Protein AF-A0A411MIQ7-F1 (afdb_monomer_lite)

Structure (mmCIF, N/CA/C/O backbone):
data_AF-A0A411MIQ7-F1
#
_entry.id   AF-A0A411MIQ7-F1
#
loop_
_atom_site.group_PDB
_atom_site.id
_atom_site.type_symbol
_atom_site.label_atom_id
_atom_site.label_alt_id
_atom_site.label_comp_id
_atom_site.label_asym_id
_atom_site.label_entity_id
_atom_site.label_seq_id
_atom_site.pdbx_PDB_ins_code
_atom_site.Cartn_x
_atom_site.Cartn_y
_atom_site.Cartn_z
_atom_site.occupancy
_atom_site.B_iso_or_equiv
_atom_site.auth_seq_id
_atom_site.auth_comp_id
_atom_site.auth_asym_id
_atom_site.auth_atom_id
_atom_site.pdbx_PDB_model_num
ATOM 1 N N . MET A 1 1 ? 7.844 -14.593 -29.823 1.00 36.91 1 MET A N 1
ATOM 2 C CA . MET A 1 1 ? 8.777 -13.458 -29.962 1.00 36.91 1 MET A CA 1
ATOM 3 C C . MET A 1 1 ? 9.420 -13.268 -28.610 1.00 36.91 1 MET A C 1
ATOM 5 O O . MET A 1 1 ? 8.678 -13.076 -27.660 1.00 36.91 1 MET A O 1
ATOM 9 N N . THR A 1 2 ? 10.737 -13.409 -28.495 1.00 38.06 2 THR A N 1
ATOM 10 C CA . THR A 1 2 ? 11.447 -13.013 -27.273 1.00 38.06 2 THR A CA 1
ATOM 11 C C . THR A 1 2 ? 11.381 -11.487 -27.212 1.00 38.06 2 THR A C 1
ATOM 13 O O . THR A 1 2 ? 11.857 -10.862 -28.163 1.00 38.06 2 THR A O 1
ATOM 16 N N . PRO A 1 3 ? 10.748 -10.870 -26.200 1.00 49.28 3 PRO A N 1
ATOM 17 C CA . PRO A 1 3 ? 10.851 -9.430 -25.993 1.00 49.28 3 PRO A CA 1
ATOM 18 C C . PRO A 1 3 ? 12.329 -9.047 -25.976 1.00 49.28 3 PRO A C 1
ATOM 20 O O . PRO A 1 3 ? 13.125 -9.698 -25.298 1.00 49.28 3 PRO A O 1
ATOM 23 N N . GLY A 1 4 ? 12.717 -8.089 -26.815 1.00 45.41 4 GLY A N 1
ATOM 24 C CA . GLY A 1 4 ? 14.117 -7.721 -26.973 1.00 45.41 4 GLY A CA 1
ATOM 25 C C . GLY A 1 4 ? 14.674 -7.153 -25.671 1.00 45.41 4 GLY A C 1
ATOM 26 O O . GLY A 1 4 ? 14.049 -6.293 -25.063 1.00 45.41 4 GLY A O 1
ATOM 27 N N . LEU A 1 5 ? 15.863 -7.602 -25.268 1.00 56.38 5 LEU A N 1
ATOM 28 C CA . LEU A 1 5 ? 16.692 -6.889 -24.296 1.00 56.38 5 LEU A CA 1
ATOM 29 C C . LEU A 1 5 ? 16.955 -5.486 -24.865 1.00 56.38 5 LEU A C 1
ATOM 31 O O . LEU A 1 5 ? 17.753 -5.327 -25.791 1.00 56.38 5 LEU A O 1
ATOM 35 N N . ARG A 1 6 ? 16.254 -4.467 -24.371 1.00 69.31 6 ARG A N 1
ATOM 36 C CA . ARG A 1 6 ? 16.415 -3.073 -24.794 1.00 69.31 6 ARG A CA 1
ATOM 37 C C . ARG A 1 6 ? 17.451 -2.390 -23.915 1.00 69.31 6 ARG A C 1
ATOM 39 O O . ARG A 1 6 ? 17.144 -1.471 -23.162 1.00 69.31 6 ARG A O 1
ATOM 46 N N . GLY A 1 7 ? 18.695 -2.840 -24.038 1.00 85.62 7 GLY A N 1
ATOM 47 C CA . GLY A 1 7 ? 19.818 -2.285 -23.286 1.00 85.62 7 GLY A CA 1
ATOM 48 C C . GLY A 1 7 ? 19.656 -2.462 -21.774 1.00 85.62 7 GLY A C 1
ATOM 49 O O . GLY A 1 7 ? 19.216 -3.513 -21.303 1.00 85.62 7 GLY A O 1
ATOM 50 N N . TYR A 1 8 ? 20.038 -1.433 -21.021 1.00 91.62 8 TYR A N 1
ATOM 51 C CA . TYR A 1 8 ? 20.103 -1.464 -19.565 1.00 91.62 8 TYR A CA 1
ATOM 52 C C . TYR A 1 8 ? 19.642 -0.135 -18.963 1.00 91.62 8 TYR A C 1
ATOM 54 O O . TYR A 1 8 ? 19.837 0.926 -19.554 1.00 91.62 8 TYR A O 1
ATOM 62 N N . TYR A 1 9 ? 19.076 -0.199 -17.761 1.00 93.19 9 TYR A N 1
ATOM 63 C CA . TYR A 1 9 ? 19.087 0.921 -16.829 1.00 93.19 9 TYR A CA 1
ATOM 64 C C . TYR A 1 9 ? 20.492 1.028 -16.241 1.00 93.19 9 TYR A C 1
ATOM 66 O O . TYR A 1 9 ? 20.987 0.057 -15.664 1.00 93.19 9 TYR A O 1
ATOM 74 N N . GLU A 1 10 ? 21.129 2.185 -16.387 1.00 93.31 10 GLU A N 1
ATOM 75 C CA . GLU A 1 10 ? 22.498 2.436 -15.934 1.00 93.31 10 GLU A CA 1
ATOM 76 C C . GLU A 1 10 ? 22.543 3.695 -15.078 1.00 93.31 10 GLU A C 1
ATOM 78 O O . GLU A 1 10 ? 21.937 4.710 -15.421 1.00 93.31 10 GLU A O 1
ATOM 83 N N . GLY A 1 11 ? 23.258 3.621 -13.959 1.00 93.56 11 GLY A N 1
ATOM 84 C CA . GLY A 1 11 ? 23.406 4.741 -13.040 1.00 93.56 11 GLY A CA 1
ATOM 85 C C . GLY A 1 11 ? 23.680 4.284 -11.619 1.00 93.56 11 GLY A C 1
ATOM 86 O O . GLY A 1 11 ? 23.745 3.092 -11.313 1.00 93.56 11 GLY A O 1
ATOM 87 N N . THR A 1 12 ? 23.842 5.246 -10.729 1.00 94.25 12 THR A N 1
ATOM 88 C CA . THR A 1 12 ? 23.958 4.993 -9.297 1.00 94.25 12 THR A CA 1
ATOM 89 C C . THR A 1 12 ? 22.592 4.720 -8.673 1.00 94.25 12 THR A C 1
ATOM 91 O O . THR A 1 12 ? 21.565 5.252 -9.094 1.00 94.25 12 THR A O 1
ATOM 94 N N . ASP A 1 13 ? 22.574 3.889 -7.637 1.00 90.75 13 ASP A N 1
ATOM 95 C CA . ASP A 1 13 ? 21.389 3.635 -6.815 1.00 90.75 13 ASP A CA 1
ATOM 96 C C . ASP A 1 13 ? 21.308 4.522 -5.559 1.00 90.75 13 ASP A C 1
ATOM 98 O O . ASP A 1 13 ? 20.540 4.252 -4.636 1.00 90.75 13 ASP A O 1
ATOM 102 N N . GLY A 1 14 ? 22.123 5.581 -5.536 1.00 89.00 14 GLY A N 1
ATOM 103 C CA . GLY A 1 14 ? 22.415 6.419 -4.375 1.00 89.00 14 GLY A CA 1
ATOM 104 C C . GLY A 1 14 ? 23.730 6.067 -3.678 1.00 89.00 14 GLY A C 1
ATOM 105 O O . GLY A 1 14 ? 24.276 6.912 -2.974 1.00 89.00 14 GLY A O 1
ATOM 106 N N . ALA A 1 15 ? 24.276 4.867 -3.903 1.00 89.50 15 ALA A N 1
ATOM 107 C CA . ALA A 1 15 ? 25.562 4.459 -3.333 1.00 89.50 15 ALA A CA 1
ATOM 108 C C . ALA A 1 15 ? 26.457 3.713 -4.333 1.00 89.50 15 ALA A C 1
ATOM 110 O O . ALA A 1 15 ? 27.664 3.943 -4.384 1.00 89.50 15 ALA A O 1
ATOM 111 N N . VAL A 1 16 ? 25.878 2.818 -5.132 1.00 92.50 16 VAL A N 1
ATOM 112 C CA . VAL A 1 16 ? 26.604 1.888 -6.000 1.00 92.50 16 VAL A CA 1
ATOM 113 C C . VAL A 1 16 ? 26.121 2.041 -7.437 1.00 92.50 16 VAL A C 1
ATOM 115 O O . VAL A 1 16 ? 24.922 2.126 -7.700 1.00 92.50 16 VAL A O 1
ATOM 118 N N . PHE A 1 17 ? 27.059 2.054 -8.386 1.00 93.94 17 PHE A N 1
ATOM 119 C CA . PHE A 1 17 ? 26.719 1.982 -9.804 1.00 93.94 17 PHE A CA 1
ATOM 120 C C . PHE A 1 17 ? 26.112 0.617 -10.132 1.00 93.94 17 PHE A C 1
ATOM 122 O O . PHE A 1 17 ? 26.688 -0.423 -9.803 1.00 93.94 17 PHE A O 1
ATOM 129 N N . ARG A 1 18 ? 24.963 0.613 -10.804 1.00 93.38 18 ARG A N 1
ATOM 130 C CA . ARG A 1 18 ? 24.260 -0.600 -11.210 1.00 93.38 18 ARG A CA 1
ATOM 131 C C . ARG A 1 18 ? 23.934 -0.564 -12.691 1.00 93.38 18 ARG A C 1
ATOM 133 O O . ARG A 1 18 ? 23.739 0.490 -13.289 1.00 93.38 18 ARG A O 1
ATOM 140 N N . GLN A 1 19 ? 23.822 -1.764 -13.238 1.00 93.81 19 GLN A N 1
ATOM 141 C CA . GLN A 1 19 ? 23.358 -2.019 -14.587 1.00 93.81 19 GLN A CA 1
ATOM 142 C C . GLN A 1 19 ? 22.278 -3.103 -14.500 1.00 93.81 19 GLN A C 1
ATOM 144 O O . GLN A 1 19 ? 22.562 -4.229 -14.092 1.00 93.81 19 GLN A O 1
ATOM 149 N N . ILE A 1 20 ? 21.031 -2.751 -14.814 1.00 92.00 20 ILE A N 1
ATOM 150 C CA . ILE A 1 20 ? 19.869 -3.649 -14.711 1.00 92.00 20 ILE A CA 1
ATOM 151 C C . ILE A 1 20 ? 19.258 -3.824 -16.106 1.00 92.00 20 ILE A C 1
ATOM 153 O O . ILE A 1 20 ? 19.001 -2.815 -16.762 1.00 92.00 20 ILE A O 1
ATOM 157 N N . PRO A 1 21 ? 19.013 -5.057 -16.592 1.00 92.25 21 PRO A N 1
ATOM 158 C CA . PRO A 1 21 ? 18.410 -5.271 -17.905 1.00 92.25 21 PRO A CA 1
ATOM 159 C C . PRO A 1 21 ? 17.070 -4.546 -18.056 1.00 92.25 21 PRO A C 1
ATOM 161 O O . PRO A 1 21 ? 16.168 -4.702 -17.228 1.00 92.25 21 PRO A O 1
ATOM 164 N N . ARG A 1 22 ? 16.937 -3.778 -19.139 1.00 92.38 22 ARG A N 1
ATOM 165 C CA . ARG A 1 22 ? 15.690 -3.113 -19.521 1.00 92.38 22 ARG A CA 1
ATOM 166 C C . ARG A 1 22 ? 15.006 -3.947 -20.600 1.00 92.38 22 ARG A C 1
ATOM 168 O O . ARG A 1 22 ? 15.475 -4.012 -21.731 1.00 92.38 22 ARG A O 1
ATOM 175 N N . ASN A 1 23 ? 13.903 -4.604 -20.250 1.00 91.19 23 ASN A N 1
ATOM 176 C CA . ASN A 1 23 ? 13.220 -5.551 -21.144 1.00 91.19 23 ASN A CA 1
ATOM 177 C C . ASN A 1 23 ? 12.068 -4.917 -21.941 1.00 91.19 23 ASN A C 1
ATOM 179 O O . ASN A 1 23 ? 11.486 -5.577 -22.801 1.00 91.19 23 ASN A O 1
ATOM 183 N N . VAL A 1 24 ? 11.745 -3.650 -21.665 1.00 88.25 24 VAL A N 1
ATOM 184 C CA . VAL A 1 24 ? 10.635 -2.922 -22.284 1.00 88.25 24 VAL A CA 1
ATOM 185 C C . VAL A 1 24 ? 11.054 -1.509 -22.681 1.00 88.25 24 VAL A C 1
ATOM 187 O O . VAL A 1 24 ? 11.907 -0.892 -22.047 1.00 88.25 24 VAL A O 1
ATOM 190 N N . ASP A 1 25 ? 10.439 -0.982 -23.731 1.00 89.94 25 ASP A N 1
ATOM 191 C CA . ASP A 1 25 ? 10.360 0.448 -24.013 1.00 89.94 25 ASP A CA 1
ATOM 192 C C . ASP A 1 25 ? 8.884 0.827 -24.115 1.00 89.94 25 ASP A C 1
ATOM 194 O O . ASP A 1 25 ? 8.246 0.480 -25.116 1.00 89.94 25 ASP A O 1
ATOM 198 N N . PRO A 1 26 ? 8.322 1.526 -23.117 1.00 88.12 26 PRO A N 1
ATOM 199 C CA . PRO A 1 26 ? 6.891 1.820 -23.077 1.00 88.12 26 PRO A CA 1
ATOM 200 C C . PRO A 1 26 ? 6.382 2.539 -24.332 1.00 88.12 26 PRO A C 1
ATOM 202 O O . PRO A 1 26 ? 5.261 2.287 -24.769 1.00 88.12 26 PRO A O 1
ATOM 205 N N . ALA A 1 27 ? 7.215 3.364 -24.977 1.00 87.75 27 ALA A N 1
ATOM 206 C CA . ALA A 1 27 ? 6.836 4.090 -26.189 1.00 87.75 27 ALA A CA 1
ATOM 207 C C . ALA A 1 27 ? 6.666 3.181 -27.422 1.00 87.75 27 ALA A C 1
ATOM 209 O O . ALA A 1 27 ? 5.964 3.541 -28.366 1.00 87.75 27 ALA A O 1
ATOM 210 N N . GLN A 1 28 ? 7.307 2.010 -27.439 1.00 87.69 28 GLN A N 1
ATOM 211 C CA . GLN A 1 28 ? 7.301 1.093 -28.586 1.00 87.69 28 GLN A CA 1
ATOM 212 C C . GLN A 1 28 ? 6.548 -0.213 -28.304 1.00 87.69 28 GLN A C 1
ATOM 214 O O . GLN A 1 28 ? 5.854 -0.767 -29.170 1.00 87.69 28 GLN A O 1
ATOM 219 N N . ASP A 1 29 ? 6.703 -0.735 -27.094 1.00 87.56 29 ASP A N 1
ATOM 220 C CA . ASP A 1 29 ? 6.104 -1.990 -26.661 1.00 87.56 29 ASP A CA 1
ATOM 221 C C . ASP A 1 29 ? 4.717 -1.773 -26.056 1.00 87.56 29 ASP A C 1
ATOM 223 O O . ASP A 1 29 ? 3.875 -2.666 -26.160 1.00 87.56 29 ASP A O 1
ATOM 227 N N . GLY A 1 30 ? 4.450 -0.592 -25.489 1.00 88.00 30 GLY A N 1
ATOM 228 C CA . GLY A 1 30 ? 3.226 -0.322 -24.744 1.00 88.00 30 GLY A CA 1
ATOM 229 C C . GLY A 1 30 ? 3.027 -1.364 -23.646 1.00 88.00 30 GLY A C 1
ATOM 230 O O . GLY A 1 30 ? 3.890 -1.562 -22.798 1.00 88.00 30 GLY A O 1
ATOM 231 N N . THR A 1 31 ? 1.908 -2.082 -23.706 1.00 91.94 31 THR A N 1
ATOM 232 C CA . THR A 1 31 ? 1.498 -3.109 -22.732 1.00 91.94 31 THR A CA 1
ATOM 233 C C . THR A 1 31 ? 1.650 -4.542 -23.257 1.00 91.94 31 THR A C 1
ATOM 235 O O . THR A 1 31 ? 1.159 -5.486 -22.633 1.00 91.94 31 THR A O 1
ATOM 238 N N . LYS A 1 32 ? 2.311 -4.743 -24.412 1.00 91.88 32 LYS A N 1
ATOM 239 C CA . LYS A 1 32 ? 2.373 -6.046 -25.111 1.00 91.88 32 LYS A CA 1
ATOM 240 C C . LYS A 1 32 ? 2.875 -7.191 -24.230 1.00 91.88 32 LYS A C 1
ATOM 242 O O . LYS A 1 32 ? 2.453 -8.328 -24.425 1.00 91.88 32 LYS A O 1
ATOM 247 N N . LEU A 1 33 ? 3.771 -6.910 -23.283 1.00 90.25 33 LEU A N 1
ATOM 248 C CA . LEU A 1 33 ? 4.346 -7.929 -22.397 1.00 90.25 33 LEU A CA 1
ATOM 249 C C . LEU A 1 33 ? 3.368 -8.414 -21.321 1.00 90.25 33 LEU A C 1
ATOM 251 O O . LEU A 1 33 ? 3.502 -9.538 -20.856 1.00 90.25 33 LEU A O 1
ATOM 255 N N . ALA A 1 34 ? 2.325 -7.634 -21.035 1.00 92.94 34 ALA A N 1
ATOM 256 C CA . ALA A 1 34 ? 1.201 -8.008 -20.181 1.00 92.94 34 ALA A CA 1
ATOM 257 C C . ALA A 1 34 ? -0.054 -8.385 -20.994 1.00 92.94 34 ALA A C 1
ATOM 259 O O . ALA A 1 34 ? -1.183 -8.196 -20.541 1.00 92.94 34 ALA A O 1
ATOM 260 N N . ALA A 1 35 ? 0.095 -8.878 -22.230 1.00 92.38 35 ALA A N 1
ATOM 261 C CA . ALA A 1 35 ? -1.046 -9.264 -23.073 1.00 92.38 35 ALA A CA 1
ATOM 262 C C . ALA A 1 35 ? -1.820 -10.491 -22.550 1.00 92.38 35 ALA A C 1
ATOM 264 O O . ALA A 1 35 ? -2.959 -10.714 -22.949 1.00 92.38 35 ALA A O 1
ATOM 265 N N . ASN A 1 36 ? -1.205 -11.288 -21.676 1.00 92.56 36 ASN A N 1
ATOM 266 C CA . ASN A 1 36 ? -1.826 -12.416 -20.982 1.00 92.56 36 ASN A CA 1
ATOM 267 C C . ASN A 1 36 ? -2.763 -11.988 -19.842 1.00 92.56 36 ASN A C 1
ATOM 269 O O . ASN A 1 36 ? -3.576 -12.802 -19.406 1.00 92.56 36 ASN A O 1
ATOM 273 N N . HIS A 1 37 ? -2.648 -10.751 -19.351 1.00 94.75 37 HIS A N 1
ATOM 274 C CA . HIS A 1 37 ? -3.510 -10.246 -18.287 1.00 94.75 37 HIS A CA 1
ATOM 275 C C . HIS A 1 37 ? -4.857 -9.792 -18.854 1.00 94.75 37 HIS A C 1
ATOM 277 O O . HIS A 1 37 ? -4.881 -9.049 -19.840 1.00 94.75 37 HIS A O 1
ATOM 283 N N . PRO A 1 38 ? -5.980 -10.229 -18.260 1.00 94.12 38 PRO A N 1
ATOM 284 C CA . PRO A 1 38 ? -7.302 -9.838 -18.722 1.00 94.12 38 PRO A CA 1
ATOM 285 C C . PRO A 1 38 ? -7.587 -8.361 -18.430 1.00 94.12 38 PRO A C 1
ATOM 287 O O . PRO A 1 38 ? -7.134 -7.807 -17.429 1.00 94.12 38 PRO A O 1
ATOM 290 N N . ASN A 1 39 ? -8.419 -7.753 -19.273 1.00 95.19 39 ASN A N 1
ATOM 291 C CA . ASN A 1 39 ? -9.024 -6.456 -18.988 1.00 95.19 39 ASN A CA 1
ATOM 292 C C . ASN A 1 39 ? -10.206 -6.702 -18.045 1.00 95.19 39 ASN A C 1
ATOM 294 O O . ASN A 1 39 ? -11.209 -7.287 -18.459 1.00 95.19 39 ASN A O 1
ATOM 298 N N . ILE A 1 40 ? -10.073 -6.317 -16.780 1.00 95.25 40 ILE A N 1
ATOM 299 C CA . ILE A 1 40 ? -11.072 -6.611 -15.742 1.00 95.25 40 ILE A CA 1
ATOM 300 C C . ILE A 1 40 ? -11.864 -5.379 -15.305 1.00 95.25 40 ILE A C 1
ATOM 302 O O . ILE A 1 40 ? -12.921 -5.525 -14.696 1.00 95.25 40 ILE A O 1
ATOM 306 N N . PHE A 1 41 ? -11.383 -4.179 -15.631 1.00 94.38 41 PHE A N 1
ATOM 307 C CA . PHE A 1 41 ? -12.076 -2.930 -15.341 1.00 94.38 41 PHE A CA 1
ATOM 308 C C . PHE A 1 41 ? -12.730 -2.336 -16.584 1.00 94.38 41 PHE A C 1
ATOM 310 O O . PHE A 1 41 ? -12.219 -2.445 -17.700 1.00 94.38 41 PHE A O 1
ATOM 317 N N . ALA A 1 42 ? -13.862 -1.669 -16.362 1.00 89.25 42 ALA A N 1
ATOM 318 C CA . ALA A 1 42 ? -14.513 -0.839 -17.364 1.00 89.25 42 ALA A CA 1
ATOM 319 C C . ALA A 1 42 ? -13.610 0.349 -17.748 1.00 89.25 42 ALA A C 1
ATOM 321 O O . ALA A 1 42 ? -12.866 0.873 -16.917 1.00 89.25 42 ALA A O 1
ATOM 322 N N . THR A 1 43 ? -13.657 0.749 -19.018 1.00 87.56 43 THR A N 1
ATOM 323 C CA . THR A 1 43 ? -12.767 1.777 -19.599 1.00 87.56 43 THR A CA 1
ATOM 324 C C . THR A 1 43 ? -13.526 2.909 -20.289 1.00 87.56 43 THR A C 1
ATOM 326 O O . THR A 1 43 ? -12.908 3.850 -20.784 1.00 87.56 43 THR A O 1
ATOM 329 N N . ASP A 1 44 ? -14.855 2.827 -20.315 1.00 91.75 44 ASP A N 1
ATOM 330 C CA . ASP A 1 44 ? -15.774 3.778 -20.935 1.00 91.75 44 ASP A CA 1
ATOM 331 C C . ASP A 1 44 ? -16.108 4.979 -20.039 1.00 91.75 44 ASP A C 1
ATOM 333 O O . ASP A 1 44 ? -16.564 6.008 -20.542 1.00 91.75 44 ASP A O 1
ATOM 337 N N . ASP A 1 45 ? -15.843 4.888 -18.734 1.00 92.56 45 ASP A N 1
ATOM 338 C CA . ASP A 1 45 ? -16.044 6.000 -17.811 1.00 92.56 45 ASP A CA 1
ATOM 339 C C . ASP A 1 45 ? -15.064 7.155 -18.072 1.00 92.56 45 ASP A C 1
ATOM 341 O O . ASP A 1 45 ? -13.862 6.978 -18.299 1.00 92.56 45 ASP A O 1
ATOM 345 N N . GLY A 1 46 ? -15.589 8.378 -17.978 1.00 91.19 46 GLY A N 1
ATOM 346 C CA . GLY A 1 46 ? -14.780 9.592 -18.009 1.00 91.19 46 GLY A CA 1
ATOM 347 C C . GLY A 1 46 ? -13.940 9.763 -16.740 1.00 91.19 46 GLY A C 1
ATOM 348 O O . GLY A 1 46 ? -14.191 9.130 -15.711 1.00 91.19 46 GLY A O 1
ATOM 349 N N . ALA A 1 47 ? -12.963 10.667 -16.793 1.00 90.31 47 ALA A N 1
ATOM 350 C CA . ALA A 1 47 ? -12.242 11.081 -15.593 1.00 90.31 47 ALA A CA 1
ATOM 351 C C . ALA A 1 47 ? -13.207 11.687 -14.553 1.00 90.31 47 ALA A C 1
ATOM 353 O O . ALA A 1 47 ? -14.169 12.361 -14.927 1.00 90.31 47 ALA A O 1
ATOM 354 N N . ASP A 1 48 ? -12.954 11.427 -13.268 1.00 91.44 48 ASP A N 1
ATOM 355 C CA . ASP A 1 48 ? -13.721 11.953 -12.125 1.00 91.44 48 ASP A CA 1
ATOM 356 C C . ASP A 1 48 ? -15.248 11.742 -12.217 1.00 91.44 48 ASP A C 1
ATOM 358 O O . ASP A 1 48 ? -16.049 12.573 -11.770 1.00 91.44 48 ASP A O 1
ATOM 362 N N . SER A 1 49 ? -15.675 10.623 -12.807 1.00 94.69 49 SER A N 1
ATOM 363 C CA . SER A 1 49 ? -17.087 10.347 -13.105 1.00 94.69 49 SER A CA 1
ATOM 364 C C . SER A 1 49 ? -17.751 9.345 -12.154 1.00 94.69 49 SER A C 1
ATOM 366 O O . SER A 1 49 ? -18.976 9.351 -12.019 1.00 94.69 49 SER A O 1
ATOM 368 N N . VAL A 1 50 ? -16.970 8.525 -11.445 1.00 94.50 50 VAL A N 1
ATOM 369 C CA . VAL A 1 50 ? -17.460 7.437 -10.587 1.00 94.50 50 VAL A CA 1
ATOM 370 C C . VAL A 1 50 ? -17.324 7.825 -9.116 1.00 94.50 50 VAL A C 1
ATOM 372 O O . VAL A 1 50 ? -16.236 8.148 -8.658 1.00 94.50 50 VAL A O 1
ATOM 375 N N . SER A 1 51 ? -18.409 7.788 -8.340 1.00 93.38 51 SER A N 1
ATOM 376 C CA . SER A 1 51 ? -18.343 8.069 -6.895 1.00 93.38 51 SER A CA 1
ATOM 377 C C . SER A 1 51 ? -17.519 7.016 -6.141 1.00 93.38 51 SER A C 1
ATOM 379 O O . SER A 1 51 ? -17.437 5.873 -6.582 1.00 93.38 51 SER A O 1
ATOM 381 N N . VAL A 1 52 ? -16.979 7.363 -4.964 1.00 90.56 52 VAL A N 1
ATOM 382 C CA . VAL A 1 52 ? -16.224 6.429 -4.096 1.00 90.56 52 VAL A CA 1
ATOM 383 C C . VAL A 1 52 ? -16.989 5.121 -3.860 1.00 90.56 52 VAL A C 1
ATOM 385 O O . VAL A 1 52 ? -16.440 4.043 -4.043 1.00 90.56 52 VAL A O 1
ATOM 388 N N . VAL A 1 53 ? -18.284 5.204 -3.540 1.00 91.56 53 VAL A N 1
ATOM 389 C CA . VAL A 1 53 ? -19.125 4.025 -3.263 1.00 91.56 53 VAL A CA 1
ATOM 390 C C . VAL A 1 53 ? -19.240 3.094 -4.472 1.00 91.56 53 VAL A C 1
ATOM 392 O O . VAL A 1 53 ? -19.153 1.876 -4.324 1.00 91.56 53 VAL A O 1
ATOM 395 N N . GLU A 1 54 ? -19.455 3.648 -5.666 1.00 95.12 54 GLU A N 1
ATOM 396 C CA . GLU A 1 54 ? -19.555 2.838 -6.883 1.00 95.12 54 GLU A CA 1
ATOM 397 C C . GLU A 1 54 ? -18.181 2.304 -7.306 1.00 95.12 54 GLU A C 1
ATOM 399 O O . GLU A 1 54 ? -18.076 1.159 -7.741 1.00 95.12 54 GLU A O 1
ATOM 404 N N . PHE A 1 55 ? -17.120 3.090 -7.122 1.00 93.62 55 PHE A N 1
ATOM 405 C CA . PHE A 1 55 ? -15.749 2.667 -7.382 1.00 93.62 55 PHE A CA 1
ATOM 406 C C . PHE A 1 55 ? -15.361 1.474 -6.500 1.00 93.62 55 PHE A C 1
ATOM 408 O O . PHE A 1 55 ? -14.950 0.440 -7.022 1.00 93.62 55 PHE A O 1
ATOM 415 N N . ASP A 1 56 ? -15.583 1.562 -5.187 1.00 93.44 56 ASP A N 1
ATOM 416 C CA . ASP A 1 56 ? -15.302 0.480 -4.238 1.00 93.44 56 ASP A CA 1
ATOM 417 C C . ASP A 1 56 ? -16.116 -0.784 -4.557 1.00 93.44 56 ASP A C 1
ATOM 419 O O . ASP A 1 56 ? -15.604 -1.900 -4.475 1.00 93.44 56 ASP A O 1
ATOM 423 N N . LYS A 1 57 ? -17.374 -0.635 -4.988 1.00 94.94 57 LYS A N 1
ATOM 424 C CA . LYS A 1 57 ? -18.206 -1.767 -5.417 1.00 94.94 57 LYS A CA 1
ATOM 425 C C . LYS A 1 57 ? -17.631 -2.467 -6.651 1.00 94.94 57 LYS A C 1
ATOM 427 O O . LYS A 1 57 ? -17.639 -3.696 -6.719 1.00 94.94 57 LYS A O 1
ATOM 432 N N . ARG A 1 58 ? -17.141 -1.705 -7.632 1.00 94.50 58 ARG A N 1
ATOM 433 C CA . ARG A 1 58 ? -16.493 -2.252 -8.836 1.00 94.50 58 ARG A CA 1
ATOM 434 C C . ARG A 1 58 ? -15.165 -2.923 -8.501 1.00 94.50 58 ARG A C 1
ATOM 436 O O . ARG A 1 58 ? -14.876 -3.985 -9.043 1.00 94.50 58 ARG A O 1
ATOM 443 N N . MET A 1 59 ? -14.410 -2.342 -7.571 1.00 93.38 59 MET A N 1
ATOM 444 C CA . MET A 1 59 ? -13.202 -2.939 -7.010 1.00 93.38 59 MET A CA 1
ATOM 445 C C . MET A 1 59 ? -13.502 -4.281 -6.346 1.00 93.38 59 MET A C 1
ATOM 447 O O . MET A 1 59 ? -12.891 -5.279 -6.703 1.00 93.38 59 MET A O 1
ATOM 451 N N . GLU A 1 60 ? -14.479 -4.348 -5.440 1.00 95.12 60 GLU A N 1
ATOM 452 C CA . GLU A 1 60 ? -14.864 -5.605 -4.787 1.00 95.12 60 GLU A CA 1
ATOM 453 C C . GLU A 1 60 ? -15.338 -6.675 -5.783 1.00 95.12 60 GLU A C 1
ATOM 455 O O . GLU A 1 60 ? -15.053 -7.855 -5.586 1.00 95.12 60 GLU A O 1
ATOM 460 N N . ALA A 1 61 ? -16.025 -6.282 -6.861 1.00 95.06 61 ALA A N 1
ATOM 461 C CA . ALA A 1 61 ? -16.583 -7.210 -7.846 1.00 95.06 61 ALA A CA 1
ATOM 462 C C . ALA A 1 61 ? -15.527 -8.014 -8.626 1.00 95.06 61 ALA A C 1
ATOM 464 O O . ALA A 1 61 ? -15.843 -9.095 -9.125 1.00 95.06 61 ALA A O 1
ATOM 465 N N . VAL A 1 62 ? -14.291 -7.513 -8.734 1.00 94.00 62 VAL A N 1
ATOM 466 C CA . VAL A 1 62 ? -13.193 -8.214 -9.424 1.00 94.00 62 VAL A CA 1
ATOM 467 C C . VAL A 1 62 ? -12.331 -9.061 -8.481 1.00 94.00 62 VAL A C 1
ATOM 469 O O . VAL A 1 62 ? -11.416 -9.749 -8.936 1.00 94.00 62 VAL A O 1
ATOM 472 N N . ILE A 1 63 ? -12.601 -9.027 -7.172 1.00 95.00 63 ILE A N 1
ATOM 473 C CA . ILE A 1 63 ? -11.817 -9.757 -6.172 1.00 95.00 63 ILE A CA 1
ATOM 474 C C . ILE A 1 63 ? -12.376 -11.174 -6.017 1.00 95.00 63 ILE A C 1
ATOM 476 O O . ILE A 1 63 ? -13.579 -11.338 -5.791 1.00 95.00 63 ILE A O 1
ATOM 480 N N . PRO A 1 64 ? -11.527 -12.216 -6.063 1.00 95.94 64 PRO A N 1
ATOM 481 C CA . PRO A 1 64 ? -11.970 -13.581 -5.811 1.00 95.94 64 PRO A CA 1
ATOM 482 C C . PRO A 1 64 ? -12.632 -13.739 -4.433 1.00 95.94 64 PRO A C 1
ATOM 484 O O . PRO A 1 64 ? -12.186 -13.172 -3.429 1.00 95.94 64 PRO A O 1
ATOM 487 N N . ALA A 1 65 ? -13.697 -14.540 -4.361 1.00 96.81 65 ALA A N 1
ATOM 488 C CA . ALA A 1 65 ? -14.491 -14.700 -3.142 1.00 96.81 65 ALA A CA 1
ATOM 489 C C . ALA A 1 65 ? -13.659 -15.234 -1.961 1.00 96.81 65 ALA A C 1
ATOM 491 O O . ALA A 1 65 ? -13.868 -14.834 -0.814 1.00 96.81 65 ALA A O 1
ATOM 492 N N . GLU A 1 66 ? -12.682 -16.097 -2.232 1.00 97.25 66 GLU A N 1
ATOM 493 C CA . GLU A 1 66 ? -11.742 -16.628 -1.250 1.00 97.25 66 GLU A CA 1
ATOM 494 C C . GLU A 1 66 ? -10.830 -15.547 -0.657 1.00 97.25 66 GLU A C 1
ATOM 496 O O . GLU A 1 66 ? -10.516 -15.599 0.533 1.00 97.25 66 GLU A O 1
ATOM 501 N N . VAL A 1 67 ? -10.461 -14.528 -1.439 1.00 96.62 67 VAL A N 1
ATOM 502 C CA . VAL A 1 67 ? -9.683 -13.380 -0.954 1.00 96.62 67 VAL A CA 1
ATOM 503 C C . VAL A 1 67 ? -10.553 -12.523 -0.042 1.00 96.62 67 VAL A C 1
ATOM 505 O O . VAL A 1 67 ? -10.132 -12.179 1.061 1.00 96.62 67 VAL A O 1
ATOM 508 N N . LEU A 1 68 ? -11.801 -12.245 -0.435 1.00 97.44 68 LEU A N 1
ATOM 509 C CA . LEU A 1 68 ? -12.743 -11.505 0.410 1.00 97.44 68 LEU A CA 1
ATOM 510 C C . LEU A 1 68 ? -13.021 -12.227 1.737 1.00 97.44 68 LEU A C 1
ATOM 512 O O . LEU A 1 68 ? -13.058 -11.584 2.792 1.00 97.44 68 LEU A O 1
ATOM 516 N N . ALA A 1 69 ? -13.182 -13.552 1.698 1.00 97.81 69 ALA A N 1
ATOM 517 C CA . ALA A 1 69 ? -13.346 -14.385 2.887 1.00 97.81 69 ALA A CA 1
ATOM 518 C C . ALA A 1 69 ? -12.090 -14.364 3.772 1.00 97.81 69 ALA A C 1
ATOM 520 O O . ALA A 1 69 ? -12.193 -14.270 4.999 1.00 97.81 69 ALA A O 1
ATOM 521 N N . ARG A 1 70 ? -10.901 -14.393 3.159 1.00 97.50 70 ARG A N 1
ATOM 522 C CA . ARG A 1 70 ? -9.628 -14.287 3.871 1.00 97.50 70 ARG A CA 1
ATOM 523 C C . ARG A 1 70 ? -9.470 -12.937 4.563 1.00 97.50 70 ARG A C 1
ATOM 525 O O . ARG A 1 70 ? -9.149 -12.934 5.747 1.00 97.50 70 ARG A O 1
ATOM 532 N N . ILE A 1 71 ? -9.771 -11.823 3.890 1.00 97.69 71 ILE A N 1
ATOM 533 C CA . ILE A 1 71 ? -9.761 -10.475 4.489 1.00 97.69 71 ILE A CA 1
ATOM 534 C C . ILE A 1 71 ? -10.633 -10.449 5.749 1.00 97.69 71 ILE A C 1
ATOM 536 O O . ILE A 1 71 ? -10.177 -10.045 6.816 1.00 97.69 71 ILE A O 1
ATOM 540 N N . GLN A 1 72 ? -11.865 -10.962 5.662 1.00 97.88 72 GLN A N 1
ATOM 541 C CA . GLN A 1 72 ? -12.766 -11.028 6.818 1.00 97.88 72 GLN A CA 1
ATOM 542 C C . GLN A 1 72 ? -12.208 -11.899 7.949 1.00 97.88 72 GLN A C 1
ATOM 544 O O . GLN A 1 72 ? -12.378 -11.573 9.123 1.00 97.88 72 GLN A O 1
ATOM 549 N N . SER A 1 73 ? -11.563 -13.018 7.614 1.00 98.25 73 SER A N 1
ATOM 550 C CA . SER A 1 73 ? -10.943 -13.898 8.604 1.00 98.25 73 SER A CA 1
ATOM 551 C C . SER A 1 73 ? -9.762 -13.233 9.308 1.00 98.25 73 SER A C 1
ATOM 553 O O . SER A 1 73 ? -9.653 -13.357 10.525 1.00 98.25 73 SER A O 1
ATOM 555 N N . VAL A 1 74 ? -8.909 -12.523 8.564 1.00 98.19 74 VAL A N 1
ATOM 556 C CA . VAL A 1 74 ? -7.758 -11.791 9.111 1.00 98.19 74 VAL A CA 1
ATOM 557 C C . VAL A 1 74 ? -8.233 -10.695 10.056 1.00 98.19 74 VAL A C 1
ATOM 559 O O . VAL A 1 74 ? -7.778 -10.663 11.192 1.00 98.19 74 VAL A O 1
ATOM 562 N N . MET A 1 75 ? -9.204 -9.875 9.643 1.00 98.00 75 MET A N 1
ATOM 563 C CA . MET A 1 75 ? -9.748 -8.806 10.490 1.00 98.00 75 MET A CA 1
ATOM 564 C C . MET A 1 75 ? -10.340 -9.353 11.797 1.00 98.00 75 MET A C 1
ATOM 566 O O . MET A 1 75 ? -10.027 -8.849 12.869 1.00 98.00 75 MET A O 1
ATOM 570 N N . ARG A 1 76 ? -11.134 -10.434 11.737 1.00 98.12 76 ARG A N 1
ATOM 571 C CA . ARG A 1 76 ? -11.680 -11.073 12.951 1.00 98.12 76 ARG A CA 1
ATOM 572 C C . ARG A 1 76 ? -10.590 -11.628 13.866 1.00 98.12 76 ARG A C 1
ATOM 574 O O . ARG A 1 76 ? -10.701 -11.542 15.083 1.00 98.12 76 ARG A O 1
ATOM 581 N N . ALA A 1 77 ? -9.559 -12.246 13.294 1.00 98.25 77 ALA A N 1
ATOM 582 C CA . ALA A 1 77 ? -8.449 -12.772 14.080 1.00 98.25 77 ALA A CA 1
ATOM 583 C C . ALA A 1 77 ? -7.640 -11.639 14.727 1.00 98.25 77 ALA A C 1
ATOM 585 O O . ALA A 1 77 ? -7.266 -11.759 15.886 1.00 98.25 77 ALA A O 1
ATOM 586 N N . ALA A 1 78 ? -7.427 -10.538 14.010 1.00 97.56 78 ALA A N 1
ATOM 587 C CA . ALA A 1 78 ? -6.753 -9.350 14.513 1.00 97.56 78 ALA A CA 1
ATOM 588 C C . ALA A 1 78 ? -7.515 -8.703 15.680 1.00 97.56 78 ALA A C 1
ATOM 590 O O . ALA A 1 78 ? -6.905 -8.419 16.704 1.00 97.56 78 ALA A O 1
ATOM 591 N N . GLU A 1 79 ? -8.844 -8.573 15.579 1.00 97.31 79 GLU A N 1
ATOM 592 C CA . GLU A 1 79 ? -9.711 -8.126 16.685 1.00 97.31 79 GLU A CA 1
ATOM 593 C C . GLU A 1 79 ? -9.492 -8.997 17.944 1.00 97.31 79 GLU A C 1
ATOM 595 O O . GLU A 1 79 ? -9.194 -8.482 19.019 1.00 97.31 79 GLU A O 1
ATOM 600 N N . LEU A 1 80 ? -9.522 -10.329 17.802 1.00 97.75 80 LEU A N 1
ATOM 601 C CA . LEU A 1 80 ? -9.307 -11.265 18.918 1.00 97.75 80 LEU A CA 1
ATOM 602 C C . LEU A 1 80 ? -7.880 -11.248 19.488 1.00 97.75 80 LEU A C 1
ATOM 604 O O . LEU A 1 80 ? -7.680 -11.570 20.660 1.00 97.75 80 LEU A O 1
ATOM 608 N N . LEU A 1 81 ? -6.875 -10.975 18.655 1.00 97.62 81 LEU A N 1
ATOM 609 C CA . LEU A 1 81 ? -5.473 -10.907 19.070 1.00 97.62 81 LEU A CA 1
ATOM 610 C C . LEU A 1 81 ? -5.162 -9.589 19.777 1.00 97.62 81 LEU A C 1
ATOM 612 O O . LEU A 1 81 ? -4.387 -9.599 20.732 1.00 97.62 81 LEU A O 1
ATOM 616 N N . ALA A 1 82 ? -5.792 -8.491 19.363 1.00 96.19 82 ALA A N 1
ATOM 617 C CA . ALA A 1 82 ? -5.681 -7.202 20.033 1.00 96.19 82 ALA A CA 1
ATOM 618 C C . ALA A 1 82 ? -6.203 -7.285 21.475 1.00 96.19 82 ALA A C 1
ATOM 620 O O . ALA A 1 82 ? -5.506 -6.874 22.400 1.00 96.19 82 ALA A O 1
ATOM 621 N N . ASP A 1 83 ? -7.344 -7.951 21.693 1.00 95.44 83 ASP A N 1
ATOM 622 C CA . ASP A 1 83 ? -7.895 -8.213 23.036 1.00 95.44 83 ASP A CA 1
ATOM 623 C C . ASP A 1 83 ? -6.945 -9.024 23.940 1.00 95.44 83 ASP A C 1
ATOM 625 O O . ASP A 1 83 ? -7.056 -9.001 25.167 1.00 95.44 83 ASP A O 1
ATOM 629 N N . ARG A 1 84 ? -6.002 -9.762 23.342 1.00 96.00 84 ARG A N 1
ATOM 630 C CA . ARG A 1 84 ? -4.981 -10.557 24.043 1.00 96.00 84 ARG A CA 1
ATOM 631 C C . ARG A 1 84 ? -3.641 -9.837 24.174 1.00 96.00 84 ARG A C 1
ATOM 633 O O . ARG A 1 84 ? -2.705 -10.438 24.691 1.00 96.00 84 ARG A O 1
ATOM 640 N N . GLY A 1 85 ? -3.530 -8.604 23.681 1.00 95.31 85 GLY A N 1
ATOM 641 C CA . GLY A 1 85 ? -2.270 -7.867 23.639 1.00 95.31 85 GLY A CA 1
ATOM 642 C C . GLY A 1 85 ? -1.246 -8.460 22.669 1.00 95.31 85 GLY A C 1
ATOM 643 O O . GLY A 1 85 ? -0.058 -8.329 22.906 1.00 95.31 85 GLY A O 1
ATOM 644 N N . LEU A 1 86 ? -1.678 -9.135 21.599 1.00 96.38 86 LEU A N 1
ATOM 645 C CA . LEU A 1 86 ? -0.796 -9.749 20.589 1.00 96.38 86 LEU A CA 1
ATOM 646 C C . LEU A 1 86 ? -0.909 -9.099 19.203 1.00 96.38 86 LEU A C 1
ATOM 648 O O . LEU A 1 86 ? -0.303 -9.578 18.245 1.00 96.38 86 LEU A O 1
ATOM 652 N N . ALA A 1 87 ? -1.715 -8.050 19.078 1.00 95.44 87 ALA A N 1
ATOM 653 C CA . ALA A 1 87 ? -1.865 -7.234 17.882 1.00 95.44 87 ALA A CA 1
ATOM 654 C C . ALA A 1 87 ? -2.146 -5.786 18.299 1.00 95.44 87 ALA A C 1
ATOM 656 O O . ALA A 1 87 ? -2.547 -5.530 19.437 1.00 95.44 87 ALA A O 1
ATOM 657 N N . ASP A 1 88 ? -1.955 -4.853 17.372 1.00 92.69 88 ASP A N 1
ATOM 658 C CA . ASP A 1 88 ? -2.360 -3.462 17.570 1.00 92.69 88 ASP A CA 1
ATOM 659 C C . ASP A 1 88 ? -3.891 -3.324 17.643 1.00 92.69 88 ASP A C 1
ATOM 661 O O . ASP A 1 88 ? -4.645 -4.170 17.156 1.00 92.69 88 ASP A O 1
ATOM 665 N N . THR A 1 89 ? -4.352 -2.224 18.230 1.00 91.00 89 THR A N 1
ATOM 666 C CA . THR A 1 89 ? -5.775 -1.908 18.356 1.00 91.00 89 THR A CA 1
ATOM 667 C C . THR A 1 89 ? -6.398 -1.752 16.964 1.00 91.00 89 THR A C 1
ATOM 669 O O . THR A 1 89 ? -5.885 -0.962 16.165 1.00 91.00 89 THR A O 1
ATOM 672 N N . PRO A 1 90 ? -7.519 -2.430 16.652 1.00 92.25 90 PRO A N 1
ATOM 673 C CA . PRO A 1 90 ? -8.233 -2.226 15.398 1.00 92.25 90 PRO A CA 1
ATOM 674 C C . PRO A 1 90 ? -8.635 -0.755 15.184 1.00 92.25 90 PRO A C 1
ATOM 676 O O . PRO A 1 90 ? -8.877 -0.037 16.158 1.00 92.25 90 PRO A O 1
ATOM 679 N N . PRO A 1 91 ? -8.692 -0.275 13.932 1.00 88.81 91 PRO A N 1
ATOM 680 C CA . PRO A 1 91 ? -9.195 1.063 13.619 1.00 88.81 91 PRO A CA 1
ATOM 681 C C . PRO A 1 91 ? -10.686 1.210 13.959 1.00 88.81 91 PRO A C 1
ATOM 683 O O . PRO A 1 91 ? -11.438 0.231 13.959 1.00 88.81 91 PRO A O 1
ATOM 686 N N . LEU A 1 92 ? -11.120 2.448 14.217 1.00 86.06 92 LEU A N 1
ATOM 687 C CA . LEU A 1 92 ? -12.500 2.762 14.614 1.00 86.06 92 LEU A CA 1
ATOM 688 C C . LEU A 1 92 ? -13.515 2.385 13.530 1.00 86.06 92 LEU A C 1
ATOM 690 O O . LEU A 1 92 ? -14.610 1.905 13.831 1.00 86.06 92 LEU A O 1
ATOM 694 N N . ASP A 1 93 ? -13.148 2.603 12.267 1.00 88.00 93 ASP A N 1
ATOM 695 C CA . ASP A 1 93 ? -13.988 2.286 11.121 1.00 88.00 93 ASP A CA 1
ATOM 696 C C . ASP A 1 93 ? -13.564 0.971 10.469 1.00 88.00 93 ASP A C 1
ATOM 698 O O . ASP A 1 93 ? -12.658 0.881 9.636 1.00 88.00 93 ASP A O 1
ATOM 702 N N . ARG A 1 94 ? -14.298 -0.080 10.828 1.00 90.81 94 ARG A N 1
ATOM 703 C CA . ARG A 1 94 ? -14.114 -1.419 10.272 1.00 90.81 94 ARG A CA 1
ATOM 704 C C . ARG A 1 94 ? -14.356 -1.478 8.760 1.00 90.81 94 ARG A C 1
ATOM 706 O O . ARG A 1 94 ? -13.785 -2.345 8.097 1.00 90.81 94 ARG A O 1
ATOM 713 N N . LYS A 1 95 ? -15.204 -0.608 8.199 1.00 90.94 95 LYS A N 1
ATOM 714 C CA . LYS A 1 95 ? -15.464 -0.562 6.753 1.00 90.94 95 LYS A CA 1
ATOM 715 C C . LYS A 1 95 ? -14.254 0.013 6.021 1.00 90.94 95 LYS A C 1
ATOM 717 O O . LYS A 1 95 ? -13.816 -0.591 5.045 1.00 90.94 95 LYS A O 1
ATOM 722 N N . GLU A 1 96 ? -13.681 1.102 6.523 1.00 88.62 96 GLU A N 1
ATOM 723 C CA . GLU A 1 96 ? -12.463 1.685 5.948 1.00 88.62 96 GLU A CA 1
ATOM 724 C C . GLU A 1 96 ? -11.254 0.758 6.103 1.00 88.62 96 GLU A C 1
ATOM 726 O O . GLU A 1 96 ? -10.458 0.621 5.175 1.00 88.62 96 GLU A O 1
ATOM 731 N N . TRP A 1 97 ? -11.160 0.013 7.206 1.00 92.56 97 TRP A N 1
ATOM 732 C CA . TRP A 1 97 ? -10.134 -1.022 7.337 1.00 92.56 97 TRP A CA 1
ATOM 733 C C . TRP A 1 97 ? -10.283 -2.128 6.297 1.00 92.56 97 TRP A C 1
ATOM 735 O O . TRP A 1 97 ? -9.316 -2.506 5.635 1.00 92.56 97 TRP A O 1
ATOM 745 N N . ARG A 1 98 ? -11.511 -2.621 6.097 1.00 94.56 98 ARG A N 1
ATOM 746 C CA . ARG A 1 98 ? -11.806 -3.594 5.042 1.00 94.56 98 ARG A CA 1
ATOM 747 C C . ARG A 1 98 ? -11.434 -3.043 3.665 1.00 94.56 98 ARG A C 1
ATOM 749 O O . ARG A 1 98 ? -10.852 -3.781 2.871 1.00 94.56 98 ARG A O 1
ATOM 756 N N . ARG A 1 99 ? -11.761 -1.779 3.391 1.00 92.81 99 ARG A N 1
ATOM 757 C CA . ARG A 1 99 ? -11.376 -1.090 2.157 1.00 92.81 99 ARG A CA 1
ATOM 758 C C . ARG A 1 99 ? -9.854 -1.065 2.008 1.00 92.81 99 ARG A C 1
ATOM 760 O O . ARG A 1 99 ? -9.359 -1.494 0.975 1.00 92.81 99 ARG A O 1
ATOM 767 N N . GLY A 1 100 ? -9.113 -0.699 3.053 1.00 91.88 100 GLY A N 1
ATOM 768 C CA . GLY A 1 100 ? -7.648 -0.760 3.069 1.00 91.88 100 GLY A CA 1
ATOM 769 C C . GLY A 1 100 ? -7.109 -2.147 2.706 1.00 91.88 100 GLY A C 1
ATOM 770 O O . GLY A 1 100 ? -6.276 -2.263 1.818 1.00 91.88 100 GLY A O 1
ATOM 771 N N . MET A 1 101 ? -7.661 -3.213 3.292 1.00 94.31 101 MET A N 1
ATOM 772 C CA . MET A 1 101 ? -7.268 -4.599 2.987 1.00 94.31 101 MET A CA 1
ATOM 773 C C . MET A 1 101 ? -7.535 -5.001 1.524 1.00 94.31 101 MET A C 1
ATOM 775 O O . MET A 1 101 ? -6.763 -5.754 0.930 1.00 94.31 101 MET A O 1
ATOM 779 N N . ILE A 1 102 ? -8.635 -4.515 0.943 1.00 94.81 102 ILE A N 1
ATOM 780 C CA . ILE A 1 102 ? -8.969 -4.696 -0.478 1.00 94.81 102 ILE A CA 1
ATOM 781 C C . ILE A 1 102 ? -7.970 -3.959 -1.369 1.00 94.81 102 ILE A C 1
ATOM 783 O O . ILE A 1 102 ? -7.526 -4.505 -2.384 1.00 94.81 102 ILE A O 1
ATOM 787 N N . LEU A 1 103 ? -7.614 -2.732 -0.993 1.00 92.19 103 LEU A N 1
ATOM 788 C CA . LEU A 1 103 ? -6.649 -1.930 -1.731 1.00 92.19 103 LEU A CA 1
ATOM 789 C C . LEU A 1 103 ? -5.256 -2.552 -1.670 1.00 92.19 103 LEU A C 1
ATOM 791 O O . LEU A 1 103 ? -4.648 -2.678 -2.723 1.00 92.19 103 LEU A O 1
ATOM 795 N N . SER A 1 104 ? -4.814 -3.083 -0.526 1.00 91.94 104 SER A N 1
ATOM 796 C CA . SER A 1 104 ? -3.536 -3.804 -0.436 1.00 91.94 104 SER A CA 1
ATOM 797 C C . SER A 1 104 ? -3.485 -5.046 -1.331 1.00 91.94 104 SER A C 1
ATOM 799 O O . SER A 1 104 ? -2.470 -5.326 -1.960 1.00 91.94 104 SER A O 1
ATOM 801 N N . TRP A 1 105 ? -4.587 -5.792 -1.452 1.00 94.19 105 TRP A N 1
ATOM 802 C CA . TRP A 1 105 ? -4.639 -6.906 -2.405 1.00 94.19 105 TRP A CA 1
ATOM 803 C C . TRP A 1 105 ? -4.623 -6.432 -3.862 1.00 94.19 105 TRP A C 1
ATOM 805 O O . TRP A 1 105 ? -3.949 -7.020 -4.708 1.00 94.19 105 TRP A O 1
ATOM 815 N N . SER A 1 106 ? -5.368 -5.367 -4.158 1.00 93.19 106 SER A N 1
ATOM 816 C CA . SER A 1 106 ? -5.443 -4.804 -5.509 1.00 93.19 106 SER A CA 1
ATOM 817 C C . SER A 1 106 ? -4.093 -4.250 -5.948 1.00 93.19 106 SER A C 1
ATOM 819 O O . SER A 1 106 ? -3.684 -4.500 -7.077 1.00 93.19 106 SER A O 1
ATOM 821 N N . HIS A 1 107 ? -3.381 -3.606 -5.024 1.00 92.12 107 HIS A N 1
ATOM 822 C CA . HIS A 1 107 ? -2.003 -3.164 -5.159 1.00 92.12 107 HIS A CA 1
ATOM 823 C C . HIS A 1 107 ? -1.088 -4.318 -5.584 1.00 92.12 107 HIS A C 1
ATOM 825 O O . HIS A 1 107 ? -0.438 -4.245 -6.624 1.00 92.12 107 HIS A O 1
ATOM 831 N N . ALA A 1 108 ? -1.098 -5.423 -4.831 1.00 92.94 108 ALA A N 1
ATOM 832 C CA . ALA A 1 108 ? -0.291 -6.605 -5.133 1.00 92.94 108 ALA A CA 1
ATOM 833 C C . ALA A 1 108 ? -0.591 -7.171 -6.529 1.00 92.94 108 ALA A C 1
ATOM 835 O O . ALA A 1 108 ? 0.304 -7.540 -7.294 1.00 92.94 108 ALA A O 1
ATOM 836 N N . ARG A 1 109 ? -1.879 -7.234 -6.889 1.00 93.94 109 ARG A N 1
ATOM 837 C CA . ARG A 1 109 ? -2.292 -7.724 -8.205 1.00 93.94 109 ARG A CA 1
ATOM 838 C C . ARG A 1 109 ? -1.830 -6.792 -9.317 1.00 93.94 109 ARG A C 1
ATOM 840 O O . ARG A 1 109 ? -1.295 -7.278 -10.309 1.00 93.94 109 ARG A O 1
ATOM 847 N N . ASP A 1 110 ? -2.035 -5.489 -9.169 1.00 94.12 110 ASP A N 1
ATOM 848 C CA . ASP A 1 110 ? -1.638 -4.494 -10.164 1.00 94.12 110 ASP A CA 1
ATOM 849 C C . ASP A 1 110 ? -0.120 -4.477 -10.353 1.00 94.12 110 ASP A C 1
ATOM 851 O O . ASP A 1 110 ? 0.348 -4.466 -11.492 1.00 94.12 110 ASP A O 1
ATOM 855 N N . LEU A 1 111 ? 0.653 -4.588 -9.269 1.00 93.81 111 LEU A N 1
ATOM 856 C CA . LEU A 1 111 ? 2.107 -4.686 -9.334 1.00 93.81 111 LEU A CA 1
ATOM 857 C C . LEU A 1 111 ? 2.565 -5.899 -10.155 1.00 93.81 111 LEU A C 1
ATOM 859 O O . LEU A 1 111 ? 3.486 -5.777 -10.960 1.00 93.81 111 LEU A O 1
ATOM 863 N N . ALA A 1 112 ? 1.903 -7.052 -10.023 1.00 94.12 112 ALA A N 1
ATOM 864 C CA . ALA A 1 112 ? 2.202 -8.218 -10.855 1.00 94.12 112 ALA A CA 1
ATOM 865 C C . ALA A 1 112 ? 1.967 -7.945 -12.352 1.00 94.12 112 ALA A C 1
ATOM 867 O O . ALA A 1 112 ? 2.805 -8.300 -13.180 1.00 94.12 112 ALA A O 1
ATOM 868 N N . VAL A 1 113 ? 0.868 -7.267 -12.704 1.00 95.44 113 VAL A N 1
ATOM 869 C CA . VAL A 1 113 ? 0.580 -6.869 -14.095 1.00 95.44 113 VAL A CA 1
ATOM 870 C C . VAL A 1 113 ? 1.636 -5.889 -14.613 1.00 95.44 113 VAL A C 1
ATOM 872 O O . VAL A 1 113 ? 2.110 -6.022 -15.741 1.00 95.44 113 VAL A O 1
ATOM 875 N N . ILE A 1 114 ? 2.022 -4.914 -13.789 1.00 95.12 114 ILE A N 1
ATOM 876 C CA . ILE A 1 114 ? 3.025 -3.897 -14.122 1.00 95.12 114 ILE A CA 1
ATOM 877 C C . ILE A 1 114 ? 4.391 -4.546 -14.355 1.00 95.12 114 ILE A C 1
ATOM 879 O O . ILE A 1 114 ? 5.033 -4.274 -15.366 1.00 95.12 114 ILE A O 1
ATOM 883 N N . LEU A 1 115 ? 4.831 -5.440 -13.470 1.00 94.56 115 LEU A N 1
ATOM 884 C CA . LEU A 1 115 ? 6.113 -6.131 -13.610 1.00 94.56 115 LEU A CA 1
ATOM 885 C C . LEU A 1 115 ? 6.149 -7.043 -14.843 1.00 94.56 115 LEU A C 1
ATOM 887 O O . LEU A 1 115 ? 7.155 -7.067 -15.556 1.00 94.56 115 LEU A O 1
ATOM 891 N N . ASP A 1 116 ? 5.043 -7.716 -15.166 1.00 94.31 116 ASP A N 1
ATOM 892 C CA . ASP A 1 116 ? 4.906 -8.457 -16.423 1.00 94.31 116 ASP A CA 1
ATOM 893 C C . ASP A 1 116 ? 4.993 -7.519 -17.637 1.00 94.31 116 ASP A C 1
ATOM 895 O O . ASP A 1 116 ? 5.707 -7.813 -18.600 1.00 94.31 116 ASP A O 1
ATOM 899 N N . ALA A 1 117 ? 4.344 -6.351 -17.582 1.00 93.88 117 ALA A N 1
ATOM 900 C CA . ALA A 1 117 ?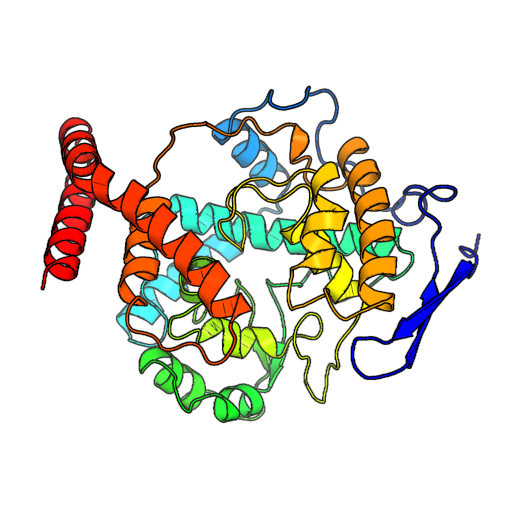 4.410 -5.340 -18.636 1.00 93.88 117 ALA A CA 1
ATOM 901 C C . ALA A 1 117 ? 5.826 -4.760 -18.817 1.00 93.88 117 ALA A C 1
ATOM 903 O O . ALA A 1 117 ? 6.201 -4.407 -19.934 1.00 93.88 117 ALA A O 1
ATOM 904 N N . LEU A 1 118 ? 6.635 -4.735 -17.754 1.00 92.81 118 LEU A N 1
ATOM 905 C CA . LEU A 1 118 ? 8.055 -4.375 -17.798 1.00 92.81 118 LEU A CA 1
ATOM 906 C C . LEU A 1 118 ? 8.963 -5.514 -18.296 1.00 92.81 118 LEU A C 1
ATOM 908 O O . LEU A 1 118 ? 10.178 -5.335 -18.399 1.00 92.81 118 LEU A O 1
ATOM 912 N N . GLY A 1 119 ? 8.404 -6.690 -18.599 1.00 90.81 119 GLY A N 1
ATOM 913 C CA . GLY A 1 119 ? 9.156 -7.878 -18.999 1.00 90.81 119 GLY A CA 1
ATOM 914 C C . GLY A 1 119 ? 9.948 -8.503 -17.850 1.00 90.81 119 GLY A C 1
ATOM 915 O O . GLY A 1 119 ? 10.974 -9.138 -18.090 1.00 90.81 119 GLY A O 1
ATOM 916 N N . GLN A 1 120 ? 9.511 -8.290 -16.610 1.00 89.75 120 GLN A N 1
ATOM 917 C CA . GLN A 1 120 ? 10.176 -8.724 -15.382 1.00 89.75 120 GLN A CA 1
ATOM 918 C C . GLN A 1 120 ? 9.201 -9.514 -14.492 1.00 89.75 120 GLN A C 1
ATOM 920 O O . GLN A 1 120 ? 8.994 -9.138 -13.338 1.00 89.75 120 GLN A O 1
ATOM 925 N N . PRO A 1 121 ? 8.583 -10.602 -15.000 1.00 87.19 121 PRO A N 1
ATOM 926 C CA . PRO A 1 121 ? 7.587 -11.354 -14.247 1.00 87.19 121 PRO A CA 1
ATOM 927 C C . PRO A 1 121 ? 8.182 -11.913 -12.954 1.00 87.19 121 PRO A C 1
ATOM 929 O O . PRO A 1 121 ? 9.260 -12.519 -12.957 1.00 87.19 121 PRO A O 1
ATOM 932 N N . ARG A 1 122 ? 7.462 -11.749 -11.840 1.00 81.19 122 ARG A N 1
ATOM 933 C CA . ARG A 1 122 ? 7.878 -12.254 -10.526 1.00 81.19 122 ARG A CA 1
ATOM 934 C C . ARG A 1 122 ? 6.800 -13.145 -9.917 1.00 81.19 122 ARG A C 1
ATOM 936 O O . ARG A 1 122 ? 5.671 -12.693 -9.739 1.00 81.19 122 ARG A O 1
ATOM 943 N N . PRO A 1 123 ? 7.147 -14.374 -9.492 1.00 72.00 123 PRO A N 1
ATOM 944 C CA . PRO A 1 123 ? 6.210 -15.256 -8.796 1.00 72.00 123 PRO A CA 1
ATOM 945 C C . PRO A 1 123 ? 5.660 -14.691 -7.478 1.00 72.00 123 PRO A C 1
ATOM 947 O O . PRO A 1 123 ? 4.666 -15.203 -6.974 1.00 72.00 123 PRO A O 1
ATOM 950 N N . THR A 1 124 ? 6.330 -13.691 -6.899 1.00 74.12 124 THR A N 1
ATOM 951 C CA . THR A 1 124 ? 5.999 -13.083 -5.604 1.00 74.12 124 THR A CA 1
A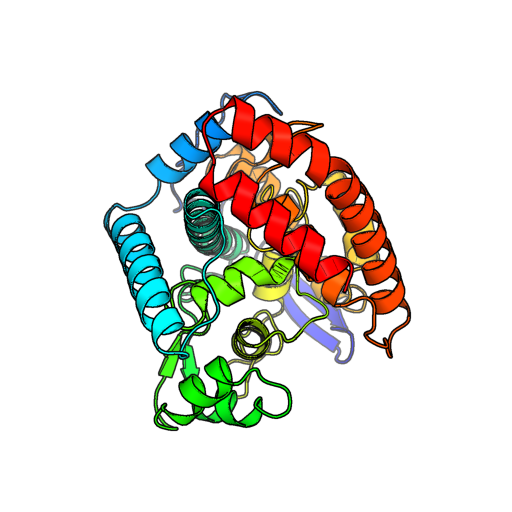TOM 952 C C . THR A 1 124 ? 5.255 -11.758 -5.722 1.00 74.12 124 THR A C 1
ATOM 954 O O . THR A 1 124 ? 4.695 -11.313 -4.729 1.00 74.12 124 THR A O 1
ATOM 957 N N . ALA A 1 125 ? 5.186 -11.144 -6.907 1.00 79.06 125 ALA A N 1
ATOM 958 C CA . ALA A 1 125 ? 4.571 -9.823 -7.063 1.00 79.06 125 ALA A CA 1
ATOM 959 C C . ALA A 1 125 ? 3.084 -9.811 -6.691 1.00 79.06 125 ALA A C 1
ATOM 961 O O . ALA A 1 125 ? 2.611 -8.889 -6.044 1.00 79.06 125 ALA A O 1
ATOM 962 N N . ASN A 1 126 ? 2.359 -10.892 -6.992 1.00 81.44 126 ASN A N 1
ATOM 963 C CA . ASN A 1 126 ? 0.953 -11.055 -6.607 1.00 81.44 126 ASN A CA 1
ATOM 964 C C . ASN A 1 126 ? 0.736 -11.271 -5.095 1.00 81.44 126 ASN A C 1
ATOM 966 O O . ASN A 1 126 ? -0.397 -11.482 -4.662 1.00 81.44 126 ASN A O 1
ATOM 970 N N . ARG A 1 127 ? 1.818 -11.277 -4.313 1.00 85.44 127 ARG A N 1
ATOM 971 C CA . ARG A 1 127 ? 1.831 -11.370 -2.853 1.00 85.44 127 ARG A CA 1
ATOM 972 C C . ARG A 1 127 ? 2.428 -10.131 -2.187 1.00 85.44 127 ARG A C 1
ATOM 974 O O . ARG A 1 127 ? 2.461 -10.098 -0.961 1.00 85.44 127 ARG A O 1
ATOM 981 N N . HIS A 1 128 ? 2.869 -9.147 -2.969 1.00 87.44 128 HIS A N 1
ATOM 982 C CA . HIS A 1 128 ? 3.424 -7.891 -2.475 1.00 87.44 128 HIS A CA 1
ATOM 983 C C . HIS A 1 128 ? 2.499 -7.256 -1.446 1.00 87.44 128 HIS A C 1
ATOM 985 O O . HIS A 1 128 ? 1.283 -7.257 -1.630 1.00 87.44 128 HIS A O 1
ATOM 991 N N . ASP A 1 129 ? 3.064 -6.789 -0.342 1.00 85.50 129 ASP A N 1
ATOM 992 C CA . ASP A 1 129 ? 2.349 -6.225 0.802 1.00 85.50 129 ASP A CA 1
ATOM 993 C C . ASP A 1 129 ? 1.298 -7.130 1.469 1.00 85.50 129 ASP A C 1
ATOM 995 O O . ASP A 1 129 ? 0.906 -6.845 2.591 1.00 85.50 129 ASP A O 1
ATOM 999 N N . VAL A 1 130 ? 0.845 -8.246 0.886 1.00 91.25 130 VAL A N 1
ATOM 1000 C CA . VAL A 1 130 ? -0.188 -9.119 1.473 1.00 91.25 130 VAL A CA 1
ATOM 1001 C C . VAL A 1 130 ? 0.384 -10.380 2.113 1.00 91.25 130 VAL A C 1
ATOM 1003 O O . VAL A 1 130 ? -0.050 -10.747 3.205 1.00 91.25 130 VAL A O 1
ATOM 1006 N N . ASP A 1 131 ? 1.354 -11.030 1.470 1.00 90.75 131 ASP A N 1
ATOM 1007 C CA . ASP A 1 131 ? 1.918 -12.335 1.832 1.00 90.75 131 ASP A CA 1
ATOM 1008 C C . ASP A 1 131 ? 3.435 -12.371 1.614 1.00 90.75 131 ASP A C 1
ATOM 1010 O O . ASP A 1 131 ? 3.961 -13.051 0.726 1.00 90.75 131 ASP A O 1
ATOM 1014 N N . GLU A 1 132 ? 4.150 -11.658 2.471 1.00 89.19 132 GLU A N 1
ATOM 1015 C CA . GLU A 1 132 ? 5.597 -11.506 2.385 1.00 89.19 132 GLU A CA 1
ATOM 1016 C C . GLU A 1 132 ? 6.270 -12.242 3.525 1.00 89.19 132 GLU A C 1
ATOM 1018 O O . GLU A 1 132 ? 5.982 -11.987 4.687 1.00 89.19 132 GLU A O 1
ATOM 1023 N N . LEU A 1 133 ? 7.138 -13.196 3.208 1.00 91.75 133 LEU A N 1
ATOM 1024 C CA . LEU A 1 133 ? 7.668 -14.113 4.208 1.00 91.75 133 LEU A CA 1
ATOM 1025 C C . LEU A 1 133 ? 9.077 -13.714 4.630 1.00 91.75 133 LEU A C 1
ATOM 1027 O O . LEU A 1 133 ? 9.977 -13.623 3.798 1.00 91.75 133 LEU A O 1
ATOM 1031 N N . VAL A 1 134 ? 9.282 -13.580 5.938 1.00 91.94 134 VAL A N 1
ATOM 1032 C CA . VAL A 1 134 ? 10.608 -13.419 6.550 1.00 91.94 134 VAL A CA 1
ATOM 1033 C C . VAL A 1 134 ? 10.775 -14.364 7.726 1.00 91.94 134 VAL A C 1
ATOM 1035 O O . VAL A 1 134 ? 9.800 -14.788 8.345 1.00 91.94 134 VAL A O 1
ATOM 1038 N N . LEU A 1 135 ? 12.017 -14.706 8.051 1.00 93.75 135 LEU A N 1
ATOM 1039 C CA . LEU A 1 135 ? 12.306 -15.514 9.231 1.00 93.75 135 LEU A CA 1
ATOM 1040 C C . LEU A 1 135 ? 12.064 -14.712 10.513 1.00 93.75 135 LEU A C 1
ATOM 1042 O O . LEU A 1 135 ? 12.493 -13.562 10.622 1.00 93.75 135 LEU A O 1
ATOM 1046 N N . ALA A 1 136 ? 11.443 -15.341 11.510 1.00 94.44 136 ALA A N 1
ATOM 1047 C CA . ALA A 1 136 ? 11.128 -14.708 12.790 1.00 94.44 136 ALA A CA 1
ATOM 1048 C C . ALA A 1 136 ? 12.363 -14.140 13.509 1.00 94.44 136 ALA A C 1
ATOM 1050 O O . ALA A 1 136 ? 12.263 -13.107 14.170 1.00 94.44 136 ALA A O 1
ATOM 1051 N N . ARG A 1 137 ? 13.540 -14.765 13.346 1.00 94.12 137 ARG A N 1
ATOM 1052 C CA . ARG A 1 137 ? 14.809 -14.246 13.888 1.00 94.12 137 ARG A CA 1
ATOM 1053 C C . ARG A 1 137 ? 15.078 -12.787 13.491 1.00 94.12 137 ARG A C 1
ATOM 1055 O O . ARG A 1 137 ? 15.476 -11.996 14.337 1.00 94.12 137 ARG A O 1
ATOM 1062 N N . HIS A 1 138 ? 14.752 -12.406 12.252 1.00 92.81 138 HIS A N 1
ATOM 1063 C CA . HIS A 1 138 ? 14.958 -11.045 11.743 1.00 92.81 138 HIS A CA 1
ATOM 1064 C C . HIS A 1 138 ? 13.999 -10.041 12.390 1.00 92.81 138 HIS A C 1
ATOM 1066 O O . HIS A 1 138 ? 14.325 -8.867 12.537 1.00 92.81 138 HIS A O 1
ATOM 1072 N N . LEU A 1 139 ? 12.817 -10.500 12.815 1.00 92.62 139 LEU A N 1
ATOM 1073 C CA . LEU A 1 139 ? 11.869 -9.679 13.571 1.00 92.62 139 LEU A CA 1
ATOM 1074 C C . LEU A 1 139 ? 12.376 -9.421 14.992 1.00 92.62 139 LEU A C 1
ATOM 1076 O O . LEU A 1 139 ? 12.279 -8.299 15.486 1.00 92.62 139 LEU A O 1
ATOM 1080 N N . LYS A 1 140 ? 12.957 -10.442 15.634 1.00 93.50 140 LYS A N 1
ATOM 1081 C CA . LYS A 1 140 ? 13.503 -10.352 16.999 1.00 93.50 140 LYS A CA 1
ATOM 1082 C C . LYS A 1 140 ? 14.663 -9.364 17.104 1.00 93.50 140 LYS A C 1
ATOM 1084 O O . LYS A 1 140 ? 14.806 -8.694 18.123 1.00 93.50 140 LYS A O 1
ATOM 1089 N N . GLU A 1 141 ? 15.444 -9.220 16.039 1.00 89.31 141 GLU A N 1
ATOM 1090 C CA . GLU A 1 141 ? 16.536 -8.244 15.949 1.00 89.31 141 GLU A CA 1
ATOM 1091 C C . GLU A 1 141 ? 16.049 -6.780 15.943 1.00 89.31 141 GLU A C 1
ATOM 1093 O O . GLU A 1 141 ? 16.828 -5.876 16.240 1.00 89.31 141 GLU A O 1
ATOM 1098 N N . LYS A 1 142 ? 14.759 -6.527 15.667 1.00 84.19 142 LYS A N 1
ATOM 1099 C CA . LYS A 1 142 ? 14.169 -5.181 15.538 1.00 84.19 142 LYS A CA 1
ATOM 1100 C C . LYS A 1 142 ? 13.290 -4.743 16.723 1.00 84.19 142 LYS A C 1
ATOM 1102 O O . LYS A 1 142 ? 12.472 -3.840 16.580 1.00 84.19 142 LYS A O 1
ATOM 1107 N N . LEU A 1 143 ? 13.439 -5.347 17.904 1.00 89.31 143 LEU A N 1
ATOM 1108 C CA . LEU A 1 143 ? 12.541 -5.099 19.048 1.00 89.31 143 LEU A CA 1
ATOM 1109 C C . LEU A 1 143 ? 12.887 -3.893 19.938 1.00 89.31 143 LEU A C 1
ATOM 1111 O O . LEU A 1 143 ? 12.126 -3.589 20.854 1.00 89.31 143 LEU A O 1
ATOM 1115 N N . SER A 1 144 ? 14.004 -3.199 19.708 1.00 82.69 144 SER A N 1
ATOM 1116 C CA . SER A 1 144 ? 14.567 -2.229 20.667 1.00 82.69 144 SER A CA 1
ATOM 1117 C C . SER A 1 144 ? 13.629 -1.082 21.070 1.00 82.69 144 SER A C 1
ATOM 1119 O O . SER A 1 144 ? 13.714 -0.621 22.204 1.00 82.69 144 SER A O 1
ATOM 1121 N N . ASN A 1 145 ? 12.724 -0.657 20.183 1.00 82.25 145 ASN A N 1
ATOM 1122 C CA . ASN A 1 145 ? 11.782 0.448 20.414 1.00 82.25 145 ASN A CA 1
ATOM 1123 C C . ASN A 1 145 ? 10.311 0.048 20.197 1.00 82.25 145 ASN A C 1
ATOM 1125 O O . ASN A 1 145 ? 9.450 0.909 20.010 1.00 82.25 145 ASN A O 1
ATOM 1129 N N . ALA A 1 146 ? 10.019 -1.252 20.214 1.00 88.88 146 ALA A N 1
ATOM 1130 C CA . ALA A 1 146 ? 8.696 -1.778 19.913 1.00 88.88 146 ALA A CA 1
ATOM 1131 C C . ALA A 1 146 ? 7.647 -1.479 21.002 1.00 88.88 146 ALA A C 1
ATOM 1133 O O . ALA A 1 146 ? 7.958 -1.145 22.150 1.00 88.88 146 ALA A O 1
ATOM 1134 N N . ASP A 1 147 ? 6.370 -1.592 20.647 1.00 90.00 147 ASP A N 1
ATOM 1135 C CA . ASP A 1 147 ? 5.287 -1.680 21.628 1.00 90.00 147 ASP A CA 1
ATOM 1136 C C . ASP A 1 147 ? 5.195 -3.062 22.255 1.00 90.00 147 ASP A C 1
ATOM 1138 O O . ASP A 1 147 ? 5.574 -4.066 21.651 1.00 90.00 147 ASP A O 1
ATOM 1142 N N . GLN A 1 148 ? 4.641 -3.108 23.469 1.00 93.44 148 GLN A N 1
ATOM 1143 C CA . GLN A 1 148 ? 4.568 -4.339 24.249 1.00 93.44 148 GLN A CA 1
ATOM 1144 C C . GLN A 1 148 ? 3.851 -5.458 23.490 1.00 93.44 148 GLN A C 1
ATOM 1146 O O . GLN A 1 148 ? 4.342 -6.579 23.475 1.00 93.44 148 GLN A O 1
ATOM 1151 N N . TRP A 1 149 ? 2.761 -5.145 22.780 1.00 94.44 149 TRP A N 1
ATOM 1152 C CA . TRP A 1 149 ? 2.032 -6.151 22.006 1.00 94.44 149 TRP A CA 1
ATOM 1153 C C . TRP A 1 149 ? 2.895 -6.795 20.913 1.00 94.44 149 TRP A C 1
ATOM 1155 O O . TRP A 1 149 ? 2.775 -7.988 20.639 1.00 94.44 149 TRP A O 1
ATOM 1165 N N . TYR A 1 150 ? 3.782 -6.011 20.289 1.00 95.25 150 TYR A N 1
ATOM 1166 C CA . TYR A 1 150 ? 4.656 -6.486 19.222 1.00 95.25 150 TYR A CA 1
ATOM 1167 C C . TYR A 1 150 ? 5.824 -7.284 19.795 1.00 95.25 150 TYR A C 1
ATOM 1169 O O . TYR A 1 150 ? 6.190 -8.314 19.235 1.00 95.25 150 TYR A O 1
ATOM 1177 N N . ILE A 1 151 ? 6.358 -6.864 20.948 1.00 95.44 151 ILE A N 1
ATOM 1178 C CA . ILE A 1 151 ? 7.343 -7.640 21.711 1.00 95.44 151 ILE A CA 1
ATOM 1179 C C . ILE A 1 151 ? 6.749 -9.001 22.084 1.00 95.44 151 ILE A C 1
ATOM 1181 O O . ILE A 1 151 ? 7.351 -10.030 21.779 1.00 95.44 151 ILE A O 1
ATOM 1185 N N . ASP A 1 152 ? 5.560 -9.027 22.684 1.00 95.50 152 ASP A N 1
ATOM 1186 C CA . ASP A 1 152 ? 4.890 -10.257 23.118 1.00 95.50 152 ASP A CA 1
ATOM 1187 C C . ASP A 1 152 ? 4.598 -11.182 21.929 1.00 95.50 152 ASP A C 1
ATOM 1189 O O . ASP A 1 152 ? 4.880 -12.381 21.974 1.00 95.50 152 ASP A O 1
ATOM 1193 N N . TYR A 1 153 ? 4.114 -10.620 20.819 1.00 95.94 153 TYR A N 1
ATOM 1194 C CA . TYR A 1 153 ? 3.925 -11.359 19.576 1.00 95.94 153 TYR A CA 1
ATOM 1195 C C . TYR A 1 153 ? 5.237 -11.952 19.048 1.00 95.94 153 TYR A C 1
ATOM 1197 O O . TYR A 1 153 ? 5.337 -13.168 18.895 1.00 95.94 153 TYR A O 1
ATOM 1205 N N . VAL A 1 154 ? 6.254 -11.133 18.779 1.00 96.25 154 VAL A N 1
ATOM 1206 C CA . VAL A 1 154 ? 7.493 -11.577 18.121 1.00 96.25 154 VAL A CA 1
ATOM 1207 C C . VAL A 1 154 ? 8.289 -12.542 18.999 1.00 96.25 154 VAL A C 1
ATOM 1209 O O . VAL A 1 154 ? 8.874 -13.503 18.496 1.00 96.25 154 VAL A O 1
ATOM 1212 N N . THR A 1 155 ? 8.297 -12.332 20.316 1.00 95.56 155 THR A N 1
ATOM 1213 C CA . THR A 1 155 ? 8.976 -13.240 21.253 1.00 95.56 155 THR A CA 1
ATOM 1214 C C . THR A 1 155 ? 8.284 -14.598 21.368 1.00 95.56 155 THR A C 1
ATOM 1216 O O . THR A 1 155 ? 8.957 -15.580 21.679 1.00 95.56 155 THR A O 1
ATOM 1219 N N . SER A 1 156 ? 6.989 -14.690 21.039 1.00 95.50 156 SER A N 1
ATOM 1220 C CA . SER A 1 156 ? 6.254 -15.961 20.984 1.00 95.50 156 SER A CA 1
ATOM 1221 C C . SER A 1 156 ? 6.589 -16.840 19.769 1.00 95.50 156 SER A C 1
ATOM 1223 O O . SER A 1 156 ? 6.224 -18.016 19.741 1.00 95.50 156 SER A O 1
ATOM 1225 N N . LEU A 1 157 ? 7.278 -16.293 18.761 1.00 96.31 157 LEU A N 1
ATOM 1226 C CA . LEU A 1 157 ? 7.589 -16.989 17.511 1.00 96.31 157 LEU A CA 1
ATOM 1227 C C . LEU A 1 157 ? 8.830 -17.878 17.649 1.00 96.31 157 LEU A C 1
ATOM 1229 O O . LEU A 1 157 ? 9.800 -17.517 18.317 1.00 96.31 157 LEU A O 1
ATOM 1233 N N . ASP A 1 158 ? 8.840 -19.015 16.954 1.00 96.06 158 ASP A N 1
ATOM 1234 C CA . ASP A 1 158 ? 10.048 -19.830 16.785 1.00 96.06 158 ASP A CA 1
ATOM 1235 C C . ASP A 1 158 ? 11.016 -19.167 15.792 1.00 96.06 158 ASP A C 1
ATOM 1237 O O . ASP A 1 158 ? 10.580 -18.694 14.745 1.00 96.06 158 ASP A O 1
ATOM 1241 N N . ASP A 1 159 ? 12.321 -19.150 16.086 1.00 92.94 159 ASP A N 1
ATOM 1242 C CA . ASP A 1 159 ? 13.334 -18.459 15.264 1.00 92.94 159 ASP A CA 1
ATOM 1243 C C . ASP A 1 159 ? 13.370 -18.936 13.805 1.00 92.94 159 ASP A C 1
ATOM 1245 O O . ASP A 1 159 ? 13.672 -18.147 12.903 1.00 92.94 159 ASP A O 1
ATOM 1249 N N . GLY A 1 160 ? 13.072 -20.219 13.573 1.00 95.00 160 GLY A N 1
ATOM 1250 C CA . GLY A 1 160 ? 13.063 -20.841 12.252 1.00 95.00 160 GLY A CA 1
ATOM 1251 C C . GLY A 1 160 ? 11.742 -20.687 11.496 1.00 95.00 160 GLY A C 1
ATOM 1252 O O . GLY A 1 160 ? 11.646 -21.139 10.353 1.00 95.00 160 GLY A O 1
ATOM 1253 N N . ALA A 1 161 ? 10.721 -20.077 12.103 1.00 95.81 161 ALA A N 1
ATOM 1254 C CA . ALA A 1 161 ? 9.423 -19.898 11.471 1.00 95.81 161 ALA A CA 1
ATOM 1255 C C . ALA A 1 161 ? 9.465 -18.808 10.389 1.00 95.81 161 ALA A C 1
ATOM 1257 O O . ALA A 1 161 ? 10.017 -17.724 10.590 1.00 95.81 161 ALA A O 1
ATOM 1258 N N . TRP A 1 162 ? 8.819 -19.088 9.254 1.00 94.88 162 TRP A N 1
ATOM 1259 C CA . TRP A 1 162 ? 8.540 -18.099 8.214 1.00 94.88 162 TRP A CA 1
ATOM 1260 C C . TRP A 1 162 ? 7.240 -17.372 8.534 1.00 94.88 162 TRP A C 1
ATOM 1262 O O . TRP A 1 162 ? 6.179 -17.986 8.645 1.00 94.88 162 TRP A O 1
ATOM 1272 N N . ILE A 1 163 ? 7.339 -16.059 8.676 1.00 95.62 163 ILE A N 1
ATOM 1273 C CA . ILE A 1 163 ? 6.284 -15.185 9.166 1.00 95.62 163 ILE A CA 1
ATOM 1274 C C . ILE A 1 163 ? 5.859 -14.258 8.043 1.00 95.62 163 ILE A C 1
ATOM 1276 O O . ILE A 1 163 ? 6.703 -13.626 7.411 1.00 95.62 163 ILE A O 1
ATOM 1280 N N . ASN A 1 164 ? 4.549 -14.160 7.823 1.00 95.50 164 ASN A N 1
ATOM 1281 C CA . ASN A 1 164 ? 4.002 -13.149 6.933 1.00 95.50 164 ASN A CA 1
ATOM 1282 C C . ASN A 1 164 ? 4.157 -11.757 7.570 1.00 95.50 164 ASN A C 1
ATOM 1284 O O . ASN A 1 164 ? 3.645 -11.540 8.663 1.00 95.50 164 ASN A O 1
ATOM 1288 N N . ILE A 1 165 ? 4.826 -10.819 6.911 1.00 94.00 165 ILE A N 1
ATOM 1289 C CA . ILE A 1 165 ? 4.969 -9.415 7.334 1.00 94.00 165 ILE A CA 1
ATOM 1290 C C . ILE A 1 165 ? 4.090 -8.450 6.531 1.00 94.00 165 ILE A C 1
ATOM 1292 O O . ILE A 1 165 ? 4.231 -7.239 6.663 1.00 94.00 165 ILE A O 1
ATOM 1296 N N . GLY A 1 166 ? 3.176 -8.980 5.720 1.00 93.31 166 GLY A N 1
ATOM 1297 C CA . GLY A 1 166 ? 2.177 -8.218 4.983 1.00 93.31 166 GLY A CA 1
ATOM 1298 C C . GLY A 1 166 ? 0.839 -8.053 5.716 1.00 93.31 166 GLY A C 1
ATOM 1299 O O . GLY A 1 166 ? 0.599 -8.580 6.807 1.00 93.31 166 GLY A O 1
ATOM 1300 N N . PHE A 1 167 ? -0.082 -7.354 5.056 1.00 93.19 167 PHE A N 1
ATOM 1301 C CA . PHE A 1 167 ? -1.439 -7.039 5.495 1.00 93.19 167 PHE A CA 1
ATOM 1302 C C . PHE A 1 167 ? -2.271 -8.273 5.859 1.00 93.19 167 PHE A C 1
ATOM 1304 O O . PHE A 1 167 ? -3.169 -8.162 6.690 1.00 93.19 167 PHE A O 1
ATOM 1311 N N . PHE A 1 168 ? -2.006 -9.458 5.289 1.00 95.81 168 PHE A N 1
ATOM 1312 C CA . PHE A 1 168 ? -2.769 -10.671 5.621 1.00 95.81 168 PHE A CA 1
ATOM 1313 C C . PHE A 1 168 ? -2.225 -11.430 6.843 1.00 95.81 168 PHE A C 1
ATOM 1315 O O . PHE A 1 168 ? -2.672 -12.550 7.113 1.00 95.81 168 PHE A O 1
ATOM 1322 N N . ASN A 1 169 ? -1.318 -10.828 7.618 1.00 97.12 169 ASN A N 1
ATOM 1323 C CA . ASN A 1 169 ? -1.000 -11.283 8.966 1.00 97.12 169 ASN A CA 1
ATOM 1324 C C . ASN A 1 169 ? -1.957 -10.639 9.990 1.00 97.12 169 ASN A C 1
ATOM 1326 O O . ASN A 1 169 ? -1.929 -9.420 10.163 1.00 97.12 169 ASN A O 1
ATOM 1330 N N . PRO A 1 170 ? -2.764 -11.417 10.735 1.00 97.19 170 PRO A N 1
ATOM 1331 C CA . PRO A 1 170 ? -3.692 -10.859 11.716 1.00 97.19 170 PRO A CA 1
ATOM 1332 C C . PRO A 1 170 ? -3.004 -10.128 12.880 1.00 97.19 170 PRO A C 1
ATOM 1334 O O . PRO A 1 170 ? -3.590 -9.196 13.416 1.00 97.19 170 PRO A O 1
ATOM 1337 N N . HIS A 1 171 ? -1.757 -10.455 13.225 1.00 96.50 171 HIS A N 1
ATOM 1338 C CA . HIS A 1 171 ? -0.996 -9.716 14.240 1.00 96.50 171 HIS A CA 1
ATOM 1339 C C . HIS A 1 171 ? -0.596 -8.307 13.782 1.00 96.50 171 HIS A C 1
ATOM 1341 O O . HIS A 1 171 ? -0.415 -7.418 14.607 1.00 96.50 171 HIS A O 1
ATOM 1347 N N . LEU A 1 172 ? -0.455 -8.100 12.468 1.00 95.25 172 LEU A N 1
ATOM 1348 C CA . LEU A 1 172 ? 0.078 -6.862 11.893 1.00 95.25 172 LEU A CA 1
ATOM 1349 C C . LEU A 1 172 ? -0.974 -6.042 11.147 1.00 95.25 172 LEU A C 1
ATOM 1351 O O . LEU A 1 172 ? -0.805 -4.840 11.013 1.00 95.25 172 LEU A O 1
ATOM 1355 N N . SER A 1 173 ? -2.064 -6.656 10.685 1.00 94.81 173 SER A N 1
ATOM 1356 C CA . SER A 1 173 ? -3.042 -6.053 9.764 1.00 94.81 173 SER A CA 1
ATOM 1357 C C . SER A 1 173 ? -3.617 -4.702 10.212 1.00 94.81 173 SER A C 1
ATOM 1359 O O . SER A 1 173 ? -3.757 -3.799 9.388 1.00 94.81 173 SER A O 1
ATOM 1361 N N . ALA A 1 174 ? -3.929 -4.533 11.501 1.00 92.62 174 ALA A N 1
ATOM 1362 C CA . ALA A 1 174 ? -4.405 -3.259 12.042 1.00 92.62 174 ALA A CA 1
ATOM 1363 C C . ALA A 1 174 ? -3.288 -2.201 12.068 1.00 92.62 174 ALA A C 1
ATOM 1365 O O . ALA A 1 174 ? -3.497 -1.069 11.638 1.00 92.62 174 ALA A O 1
ATOM 1366 N N . SER A 1 175 ? -2.085 -2.589 12.497 1.00 91.19 175 SER A N 1
ATOM 1367 C CA . SER A 1 175 ? -0.915 -1.704 12.552 1.00 91.19 175 SER A CA 1
ATOM 1368 C C . SER A 1 175 ? -0.432 -1.292 11.152 1.00 91.19 175 SER A C 1
ATOM 1370 O O . SER A 1 175 ? -0.129 -0.124 10.928 1.00 91.19 175 SER A O 1
ATOM 1372 N N . MET A 1 176 ? -0.439 -2.218 10.184 1.00 90.31 176 MET A N 1
ATOM 1373 C CA . MET A 1 176 ? -0.153 -1.947 8.768 1.00 90.31 176 MET A CA 1
ATOM 1374 C C . MET A 1 176 ? -1.164 -0.971 8.174 1.00 90.31 176 MET A C 1
ATOM 1376 O O . MET A 1 176 ? -0.778 -0.047 7.466 1.00 90.31 176 MET A O 1
ATOM 1380 N N . TYR A 1 177 ? -2.454 -1.132 8.491 1.00 89.50 177 TYR A N 1
ATOM 1381 C CA . TYR A 1 177 ? -3.472 -0.180 8.059 1.00 89.50 177 TYR A CA 1
ATOM 1382 C C . TYR A 1 177 ? -3.193 1.228 8.595 1.00 89.50 177 TYR A C 1
ATOM 1384 O O . TYR A 1 177 ? -3.317 2.176 7.840 1.00 89.50 177 TYR A O 1
ATOM 1392 N N . LYS A 1 178 ? -2.743 1.383 9.842 1.00 85.00 178 LYS A N 1
ATOM 1393 C CA . LYS A 1 178 ? -2.447 2.698 10.447 1.00 85.00 178 LYS A CA 1
ATOM 1394 C C . LYS A 1 178 ? -1.093 3.295 10.038 1.00 85.00 178 LYS A C 1
ATOM 1396 O O . LYS A 1 178 ? -0.730 4.384 10.491 1.00 85.00 178 LYS A O 1
ATOM 1401 N N . TRP A 1 179 ? -0.306 2.594 9.217 1.00 77.69 179 TRP A N 1
ATOM 1402 C CA . TRP A 1 179 ? 1.064 3.001 8.903 1.00 77.69 179 TRP A CA 1
ATOM 1403 C C . TRP A 1 179 ? 1.150 4.393 8.273 1.00 77.69 179 TRP A C 1
ATOM 1405 O O . TRP A 1 179 ? 2.003 5.188 8.684 1.00 77.69 179 TRP A O 1
ATOM 1415 N N . GLY A 1 180 ? 0.300 4.683 7.280 1.00 65.62 180 GLY A N 1
ATOM 1416 C CA . GLY A 1 180 ? 0.339 5.943 6.532 1.00 65.62 180 GLY A CA 1
ATOM 1417 C C . GLY A 1 180 ? 0.337 7.186 7.430 1.00 65.62 180 GLY A C 1
ATOM 1418 O O . GLY A 1 180 ? 0.901 8.216 7.053 1.00 65.62 180 GLY A O 1
ATOM 1419 N N . ASP A 1 181 ? -0.200 7.047 8.642 1.00 60.88 181 ASP A N 1
ATOM 1420 C CA . ASP A 1 181 ? -0.528 8.121 9.575 1.00 60.88 181 ASP A CA 1
ATOM 1421 C C . ASP A 1 181 ? 0.409 8.159 10.783 1.00 60.88 181 ASP A C 1
ATOM 1423 O O . ASP A 1 181 ? 0.764 9.233 11.256 1.00 60.88 181 ASP A O 1
ATOM 1427 N N . ALA A 1 182 ? 0.903 7.005 11.237 1.00 57.22 182 ALA A N 1
ATOM 1428 C CA . ALA A 1 182 ? 1.882 6.904 12.318 1.00 57.22 182 ALA A CA 1
ATOM 1429 C C . ALA A 1 182 ? 3.326 6.862 11.789 1.00 57.22 182 ALA A C 1
ATOM 1431 O O . ALA A 1 182 ? 4.182 6.186 12.367 1.00 57.22 182 ALA A O 1
ATOM 1432 N N . LYS A 1 183 ? 3.626 7.569 10.683 1.00 57.97 183 LYS A N 1
ATOM 1433 C CA . LYS A 1 183 ? 4.963 7.523 10.063 1.00 57.97 183 LYS A CA 1
ATOM 1434 C C . LYS A 1 183 ? 6.097 7.863 11.043 1.00 57.97 183 LYS A C 1
ATOM 1436 O O . LYS A 1 183 ? 7.214 7.389 10.871 1.00 57.97 183 LYS A O 1
ATOM 1441 N N . GLN A 1 184 ? 5.778 8.669 12.050 1.00 56.66 184 GLN A N 1
ATOM 1442 C CA . GLN A 1 184 ? 6.693 9.216 13.045 1.00 56.66 184 GLN A CA 1
ATOM 1443 C C . GLN A 1 184 ? 6.501 8.610 14.450 1.00 56.66 184 GLN A C 1
ATOM 1445 O O . GLN A 1 184 ? 7.213 8.986 15.375 1.00 56.66 184 GLN A O 1
ATOM 1450 N N . GLY A 1 185 ? 5.538 7.694 14.622 1.00 63.53 185 GLY A N 1
ATOM 1451 C CA . GLY A 1 185 ? 5.317 6.952 15.866 1.00 63.53 185 GLY A CA 1
ATOM 1452 C C . GLY A 1 185 ? 6.097 5.637 15.893 1.00 63.53 185 GLY A C 1
ATOM 1453 O O . GLY A 1 185 ? 6.981 5.404 15.072 1.00 63.53 185 GLY A O 1
ATOM 1454 N N . LYS A 1 186 ? 5.760 4.733 16.818 1.00 74.50 186 LYS A N 1
ATOM 1455 C CA . LYS A 1 186 ? 6.298 3.367 16.779 1.00 74.50 186 LYS A CA 1
ATOM 1456 C C . LYS A 1 186 ? 5.710 2.612 15.593 1.00 74.50 186 LYS A C 1
ATOM 1458 O O . LYS A 1 186 ? 4.499 2.444 15.483 1.00 74.50 186 LYS A O 1
ATOM 1463 N N . GLN A 1 187 ? 6.580 2.139 14.710 1.00 77.81 187 GLN A N 1
ATOM 1464 C CA . GLN A 1 187 ? 6.204 1.571 13.420 1.00 77.81 187 GLN A CA 1
ATOM 1465 C C . GLN A 1 187 ? 6.307 0.048 13.399 1.00 77.81 187 GLN A C 1
ATOM 1467 O O . GLN A 1 187 ? 6.772 -0.520 12.419 1.00 77.81 187 GLN A O 1
ATOM 1472 N N . ASN A 1 188 ? 5.852 -0.614 14.465 1.00 86.75 188 ASN A N 1
ATOM 1473 C CA . ASN A 1 188 ? 6.066 -2.044 14.715 1.00 86.75 188 ASN A CA 1
ATOM 1474 C C . ASN A 1 188 ? 5.878 -2.931 13.467 1.00 86.75 188 ASN A C 1
ATOM 1476 O O . ASN A 1 188 ? 6.789 -3.656 13.066 1.00 86.75 188 ASN A O 1
ATOM 1480 N N . ALA A 1 189 ? 4.716 -2.837 12.810 1.00 87.88 189 ALA A N 1
ATOM 1481 C CA . ALA A 1 189 ? 4.435 -3.637 11.622 1.00 87.88 189 ALA A CA 1
ATOM 1482 C C . ALA A 1 189 ? 5.259 -3.221 10.397 1.00 87.88 189 ALA A C 1
ATOM 1484 O O . ALA A 1 189 ? 5.673 -4.079 9.624 1.00 87.88 189 ALA A O 1
ATOM 1485 N N . MET A 1 190 ? 5.580 -1.938 10.246 1.00 86.88 190 MET A N 1
ATOM 1486 C CA . MET A 1 190 ? 6.432 -1.487 9.149 1.00 86.88 190 MET A CA 1
ATOM 1487 C C . MET A 1 190 ? 7.909 -1.762 9.356 1.00 86.88 190 MET A C 1
ATOM 1489 O O . MET A 1 190 ? 8.629 -1.932 8.381 1.00 86.88 190 MET A O 1
ATOM 1493 N N . ASP A 1 191 ? 8.387 -1.839 10.590 1.00 87.19 191 ASP A N 1
ATOM 1494 C CA . ASP A 1 191 ? 9.749 -2.280 10.876 1.00 87.19 191 ASP A CA 1
ATOM 1495 C C . ASP A 1 191 ? 9.943 -3.741 10.470 1.00 87.19 191 ASP A C 1
ATOM 1497 O O . ASP A 1 191 ? 10.997 -4.089 9.919 1.00 87.19 191 ASP A O 1
ATOM 1501 N N . ALA A 1 192 ? 8.896 -4.555 10.656 1.00 89.75 192 ALA A N 1
ATOM 1502 C CA . ALA A 1 192 ? 8.785 -5.886 10.075 1.00 89.75 192 ALA A CA 1
ATOM 1503 C C . ALA A 1 192 ? 8.769 -5.809 8.542 1.00 89.75 192 ALA A C 1
ATOM 1505 O O . ALA A 1 192 ? 9.653 -6.360 7.891 1.00 89.75 192 ALA A O 1
ATOM 1506 N N . HIS A 1 193 ? 7.817 -5.064 7.975 1.00 91.00 193 HIS A N 1
ATOM 1507 C CA . HIS A 1 193 ? 7.583 -4.956 6.534 1.00 91.00 193 HIS A CA 1
ATOM 1508 C C . HIS A 1 193 ? 8.789 -4.401 5.753 1.00 91.00 193 HIS A C 1
ATOM 1510 O O . HIS A 1 193 ? 9.067 -4.800 4.628 1.00 91.00 193 HIS A O 1
ATOM 1516 N N . ARG A 1 194 ? 9.608 -3.545 6.376 1.00 89.19 194 ARG A N 1
ATOM 1517 C CA . ARG A 1 194 ? 10.853 -3.013 5.797 1.00 89.19 194 ARG A CA 1
ATOM 1518 C C . ARG A 1 194 ? 11.874 -4.087 5.432 1.00 89.19 194 ARG A C 1
ATOM 1520 O O . ARG A 1 194 ? 12.782 -3.785 4.662 1.00 89.19 194 ARG A O 1
ATOM 1527 N N . LEU A 1 195 ? 11.757 -5.295 5.986 1.00 87.06 195 LEU A N 1
ATOM 1528 C CA . LEU A 1 195 ? 12.597 -6.441 5.630 1.00 87.06 195 LEU A CA 1
ATOM 1529 C C . LEU A 1 195 ? 12.274 -7.018 4.243 1.00 87.06 195 LEU A C 1
ATOM 1531 O O . LEU A 1 195 ? 13.043 -7.843 3.750 1.00 87.06 195 LEU A O 1
ATOM 1535 N N . SER A 1 196 ? 11.172 -6.611 3.614 1.00 85.88 196 SER A N 1
ATOM 1536 C CA . SER A 1 196 ? 10.811 -7.009 2.253 1.00 85.88 196 SER A CA 1
ATOM 1537 C C . SER A 1 196 ? 11.722 -6.362 1.201 1.00 85.88 196 SER A C 1
ATOM 1539 O O . SER A 1 196 ? 12.297 -5.290 1.416 1.00 85.88 196 SER A O 1
ATOM 1541 N N . ALA A 1 197 ? 11.880 -7.027 0.053 1.00 83.62 197 ALA A N 1
ATOM 1542 C CA . ALA A 1 197 ? 12.864 -6.685 -0.981 1.00 83.62 197 ALA A CA 1
ATOM 1543 C C . ALA A 1 197 ? 12.616 -5.335 -1.681 1.00 83.62 197 ALA A C 1
ATOM 1545 O O . ALA A 1 197 ? 13.556 -4.695 -2.147 1.00 83.62 197 ALA A O 1
ATOM 1546 N N . HIS A 1 198 ? 11.374 -4.860 -1.753 1.00 80.88 198 HIS A N 1
ATOM 1547 C CA . HIS A 1 198 ? 11.049 -3.529 -2.279 1.00 80.88 198 HIS A CA 1
ATOM 1548 C C . HIS A 1 198 ? 11.391 -2.410 -1.286 1.00 80.88 198 HIS A C 1
ATOM 1550 O O . HIS A 1 198 ? 11.634 -1.265 -1.679 1.00 80.88 198 HIS A O 1
ATOM 1556 N N . HIS A 1 199 ? 11.483 -2.745 -0.000 1.00 86.38 199 HIS A N 1
ATOM 1557 C CA . HIS A 1 199 ? 12.063 -1.918 1.049 1.00 86.38 199 HIS A CA 1
ATOM 1558 C C . HIS A 1 199 ? 13.533 -2.294 1.239 1.00 86.38 199 HIS A C 1
ATOM 1560 O O . HIS A 1 199 ? 14.253 -2.407 0.258 1.00 86.38 199 HIS A O 1
ATOM 1566 N N . GLN A 1 200 ? 14.040 -2.426 2.463 1.00 85.25 200 GLN A N 1
ATOM 1567 C CA . GLN A 1 200 ? 15.474 -2.586 2.737 1.00 85.25 200 GLN A CA 1
ATOM 1568 C C . GLN A 1 200 ? 16.016 -3.951 2.294 1.00 85.25 200 GLN A C 1
ATOM 1570 O O . GLN A 1 200 ? 17.229 -4.106 2.140 1.00 85.25 200 GLN A O 1
ATOM 1575 N N . GLY A 1 201 ? 15.122 -4.911 2.063 1.00 82.31 201 GLY A N 1
ATOM 1576 C CA . GLY A 1 201 ? 15.465 -6.304 1.869 1.00 82.31 201 GLY A CA 1
ATOM 1577 C C . GLY A 1 201 ? 16.064 -6.930 3.124 1.00 82.31 201 GLY A C 1
ATOM 1578 O O . GLY A 1 201 ? 16.159 -6.333 4.199 1.00 82.31 201 GLY A O 1
ATOM 1579 N N . ASN A 1 202 ? 16.489 -8.170 2.963 1.00 82.12 202 ASN A N 1
ATOM 1580 C CA . ASN A 1 202 ? 17.216 -8.941 3.956 1.00 82.12 202 ASN A CA 1
ATOM 1581 C C . ASN A 1 202 ? 18.275 -9.807 3.254 1.00 82.12 202 ASN A C 1
ATOM 1583 O O . ASN A 1 202 ? 18.459 -9.728 2.037 1.00 82.12 202 ASN A O 1
ATOM 1587 N N . VAL A 1 203 ? 19.007 -10.614 4.022 1.00 83.31 203 VAL A N 1
ATOM 1588 C CA . VAL A 1 203 ? 20.080 -11.465 3.484 1.00 83.31 203 VAL A CA 1
ATOM 1589 C C . VAL A 1 203 ? 19.533 -12.490 2.484 1.00 83.31 203 VAL A C 1
ATOM 1591 O O . VAL A 1 203 ? 20.189 -12.790 1.488 1.00 83.31 203 VAL A O 1
ATOM 1594 N N . GLU A 1 204 ? 18.332 -13.012 2.723 1.00 84.19 204 GLU A N 1
ATOM 1595 C CA . GLU A 1 204 ? 17.658 -13.984 1.864 1.00 84.19 204 GLU A CA 1
ATOM 1596 C C . GLU A 1 204 ? 16.950 -13.336 0.660 1.00 84.19 204 GLU A C 1
ATOM 1598 O O . GLU A 1 204 ? 16.670 -14.008 -0.331 1.00 84.19 204 GLU A O 1
ATOM 1603 N N . SER A 1 205 ? 16.632 -12.045 0.732 1.00 82.19 205 SER A N 1
ATOM 1604 C CA . SER A 1 205 ? 15.871 -11.291 -0.269 1.00 82.19 205 SER A CA 1
ATOM 1605 C C . SER A 1 205 ? 16.375 -9.843 -0.331 1.00 82.19 205 SER A C 1
ATOM 1607 O O . SER A 1 205 ? 15.795 -8.963 0.309 1.00 82.19 205 SER A O 1
ATOM 1609 N N . PRO A 1 206 ? 17.484 -9.582 -1.049 1.00 85.31 206 PRO A N 1
ATOM 1610 C CA . PRO A 1 206 ? 18.080 -8.252 -1.140 1.00 85.31 206 PRO A CA 1
ATOM 1611 C C . PRO A 1 206 ? 17.184 -7.281 -1.918 1.00 85.31 206 PRO A C 1
ATOM 1613 O O . PRO A 1 206 ? 16.238 -7.692 -2.585 1.00 85.31 206 PRO A O 1
ATOM 1616 N N . VAL A 1 207 ? 17.530 -5.990 -1.869 1.00 87.81 207 VAL A N 1
ATOM 1617 C CA . VAL A 1 207 ? 16.768 -4.927 -2.541 1.00 87.81 207 VAL A CA 1
ATOM 1618 C C . VAL A 1 207 ? 16.566 -5.209 -4.035 1.00 87.81 207 VAL A C 1
ATOM 1620 O O . VAL A 1 207 ? 17.546 -5.357 -4.772 1.00 87.81 207 VAL A O 1
ATOM 1623 N N . ASP A 1 208 ? 15.310 -5.179 -4.489 1.00 89.81 208 ASP A N 1
ATOM 1624 C CA . ASP A 1 208 ? 14.939 -5.214 -5.907 1.00 89.81 208 ASP A CA 1
ATOM 1625 C C . ASP A 1 208 ? 14.529 -3.813 -6.380 1.00 89.81 208 ASP A C 1
ATOM 1627 O O . ASP A 1 208 ? 13.496 -3.265 -5.992 1.00 89.81 208 ASP A O 1
ATOM 1631 N N . TRP A 1 209 ? 15.360 -3.211 -7.233 1.00 91.69 209 TRP A N 1
ATOM 1632 C CA . TRP A 1 209 ? 15.138 -1.851 -7.725 1.00 91.69 209 TRP A CA 1
ATOM 1633 C C . TRP A 1 209 ? 13.976 -1.724 -8.709 1.00 91.69 209 TRP A C 1
ATOM 1635 O O . TRP A 1 209 ? 13.394 -0.643 -8.789 1.00 91.69 209 TRP A O 1
ATOM 1645 N N . ILE A 1 210 ? 13.628 -2.788 -9.439 1.00 93.06 210 ILE A N 1
ATOM 1646 C CA . ILE A 1 210 ? 12.491 -2.749 -10.363 1.00 93.06 210 ILE A CA 1
ATOM 1647 C C . ILE A 1 210 ? 11.200 -2.755 -9.558 1.00 93.06 210 ILE A C 1
ATOM 1649 O O . ILE A 1 210 ? 10.353 -1.887 -9.753 1.00 93.06 210 ILE A O 1
ATOM 1653 N N . GLU A 1 211 ? 11.089 -3.680 -8.605 1.00 91.88 211 GLU A N 1
ATOM 1654 C CA . GLU A 1 211 ? 9.925 -3.765 -7.725 1.00 91.88 211 GLU A CA 1
ATOM 1655 C C . GLU A 1 211 ? 9.790 -2.519 -6.846 1.00 91.88 211 GLU A C 1
ATOM 1657 O O . GLU A 1 211 ? 8.707 -1.952 -6.752 1.00 91.88 211 GLU A O 1
ATOM 1662 N N . ARG A 1 212 ? 10.894 -2.010 -6.283 1.00 91.56 212 ARG A N 1
ATOM 1663 C CA . ARG A 1 212 ? 10.890 -0.761 -5.509 1.00 91.56 212 ARG A CA 1
ATOM 1664 C C . ARG A 1 212 ? 10.413 0.434 -6.331 1.00 91.56 212 ARG A C 1
ATOM 1666 O O . ARG A 1 212 ? 9.607 1.219 -5.837 1.00 91.56 212 ARG A O 1
ATOM 1673 N N . ALA A 1 213 ? 10.921 0.609 -7.551 1.00 93.56 213 ALA A N 1
ATOM 1674 C CA . ALA A 1 213 ? 10.510 1.718 -8.410 1.00 93.56 213 ALA A CA 1
ATOM 1675 C C . ALA A 1 213 ? 9.049 1.568 -8.860 1.00 93.56 213 ALA A C 1
ATOM 1677 O O . ALA A 1 213 ? 8.328 2.562 -8.930 1.00 93.56 213 ALA A O 1
ATOM 1678 N N . ALA A 1 214 ? 8.597 0.337 -9.111 1.00 93.00 214 ALA A N 1
ATOM 1679 C CA . ALA A 1 214 ? 7.208 0.070 -9.448 1.00 93.00 214 ALA A CA 1
ATOM 1680 C C . ALA A 1 214 ? 6.265 0.357 -8.271 1.00 93.00 214 ALA A C 1
ATOM 1682 O O . ALA A 1 214 ? 5.306 1.111 -8.431 1.00 93.00 214 ALA A O 1
ATOM 1683 N N . ASN A 1 215 ? 6.604 -0.131 -7.076 1.00 90.50 215 ASN A N 1
ATOM 1684 C CA . ASN A 1 215 ? 5.891 0.185 -5.843 1.00 90.50 215 ASN A CA 1
ATOM 1685 C C . ASN A 1 215 ? 5.868 1.698 -5.570 1.00 90.50 215 ASN A C 1
ATOM 1687 O O . ASN A 1 215 ? 4.832 2.274 -5.233 1.00 90.50 215 ASN A O 1
ATOM 1691 N N . PHE A 1 216 ? 7.005 2.376 -5.778 1.00 90.69 216 PHE A N 1
ATOM 1692 C CA . PHE A 1 216 ? 7.069 3.830 -5.695 1.00 90.69 216 PHE A CA 1
ATOM 1693 C C . PHE A 1 216 ? 6.026 4.467 -6.615 1.00 90.69 216 PHE A C 1
ATOM 1695 O O . PHE A 1 216 ? 5.234 5.269 -6.139 1.00 90.69 216 PHE A O 1
ATOM 1702 N N . VAL A 1 217 ? 5.965 4.105 -7.896 1.00 90.88 217 VAL A N 1
ATOM 1703 C CA . VAL A 1 217 ? 4.995 4.716 -8.813 1.00 90.88 217 VAL A CA 1
ATOM 1704 C C . VAL A 1 217 ? 3.558 4.418 -8.409 1.00 90.88 217 VAL A C 1
ATOM 1706 O O . VAL A 1 217 ? 2.791 5.366 -8.318 1.00 90.88 217 VAL A O 1
ATOM 1709 N N . ILE A 1 218 ? 3.195 3.176 -8.079 1.00 88.06 218 ILE A N 1
ATOM 1710 C CA . ILE A 1 218 ? 1.812 2.837 -7.683 1.00 88.06 218 ILE A CA 1
ATOM 1711 C C . ILE A 1 218 ? 1.375 3.656 -6.463 1.00 88.06 218 ILE A C 1
ATOM 1713 O O . ILE A 1 218 ? 0.293 4.246 -6.437 1.00 88.06 218 ILE A O 1
ATOM 1717 N N . HIS A 1 219 ? 2.249 3.767 -5.462 1.00 84.94 219 HIS A N 1
ATOM 1718 C CA . HIS A 1 219 ? 1.973 4.603 -4.305 1.00 84.94 219 HIS A CA 1
ATOM 1719 C C . HIS A 1 219 ? 1.987 6.094 -4.613 1.00 84.94 219 HIS A C 1
ATOM 1721 O O . HIS A 1 219 ? 1.372 6.839 -3.849 1.00 84.94 219 HIS A O 1
ATOM 1727 N N . HIS A 1 220 ? 2.707 6.542 -5.654 1.00 76.69 220 HIS A N 1
ATOM 1728 C CA . HIS A 1 220 ? 2.953 7.958 -5.894 1.00 76.69 220 HIS A CA 1
ATOM 1729 C C . HIS A 1 220 ? 2.134 8.610 -7.015 1.00 76.69 220 HIS A C 1
ATOM 1731 O O . HIS A 1 220 ? 1.942 9.830 -6.946 1.00 76.69 220 HIS A O 1
ATOM 1737 N N . ILE A 1 221 ? 1.704 7.875 -8.050 1.00 69.88 221 ILE A N 1
ATOM 1738 C CA . ILE A 1 221 ? 1.335 8.438 -9.359 1.00 69.88 221 ILE A CA 1
ATOM 1739 C C . ILE A 1 221 ? 0.566 7.447 -10.263 1.00 69.88 221 ILE A C 1
ATOM 1741 O O . ILE A 1 221 ? 1.125 6.407 -10.610 1.00 69.88 221 ILE A O 1
ATOM 1745 N N . PRO A 1 222 ? -0.578 7.866 -10.847 1.00 54.97 222 PRO A N 1
ATOM 1746 C CA . PRO A 1 222 ? -1.774 8.335 -10.180 1.00 54.97 222 PRO A CA 1
ATOM 1747 C C . PRO A 1 222 ? -2.250 7.244 -9.228 1.00 54.97 222 PRO A C 1
ATOM 1749 O O . PRO A 1 222 ? -2.127 6.045 -9.465 1.00 54.97 222 PRO A O 1
ATOM 1752 N N . ARG A 1 223 ? -2.681 7.704 -8.064 1.00 67.12 223 ARG A N 1
ATOM 1753 C CA . ARG A 1 223 ? -2.608 6.896 -6.852 1.00 67.12 223 ARG A CA 1
ATOM 1754 C C . ARG A 1 223 ? -3.920 6.253 -6.482 1.00 67.12 223 ARG A C 1
ATOM 1756 O O . ARG A 1 223 ? -4.996 6.805 -6.701 1.00 67.12 223 ARG A O 1
ATOM 1763 N N . GLU A 1 224 ? -3.755 5.224 -5.669 1.00 77.81 224 GLU A N 1
ATOM 1764 C CA . GLU A 1 224 ? -4.721 4.810 -4.669 1.00 77.81 224 GLU A CA 1
ATOM 1765 C C . GLU A 1 224 ? -5.187 5.991 -3.811 1.00 77.81 224 GLU A C 1
ATOM 1767 O O . GLU A 1 224 ? -4.468 6.489 -2.941 1.00 77.81 224 GLU A O 1
ATOM 1772 N N . HIS A 1 225 ? -6.414 6.453 -4.041 1.00 85.31 225 HIS A N 1
ATOM 1773 C CA . HIS A 1 225 ? -7.036 7.435 -3.164 1.00 85.31 225 HIS A CA 1
ATOM 1774 C C . HIS A 1 225 ? -7.293 6.805 -1.796 1.00 85.31 225 HIS A C 1
ATOM 1776 O O . HIS A 1 225 ? -8.107 5.877 -1.688 1.00 85.31 225 HIS A O 1
ATOM 1782 N N . ARG A 1 226 ? -6.617 7.322 -0.760 1.00 82.25 226 ARG A N 1
ATOM 1783 C CA . ARG A 1 226 ? -6.695 6.774 0.602 1.00 82.25 226 ARG A CA 1
ATOM 1784 C C . ARG A 1 226 ? -6.444 5.255 0.606 1.00 82.25 226 ARG A C 1
ATOM 1786 O O . ARG A 1 226 ? -7.234 4.493 1.157 1.00 82.25 226 ARG A O 1
ATOM 1793 N N . GLY A 1 227 ? -5.413 4.833 -0.133 1.00 82.06 227 GLY A N 1
ATOM 1794 C CA . GLY A 1 227 ? -4.901 3.459 -0.149 1.00 82.06 227 GLY A CA 1
ATOM 1795 C C . GLY A 1 227 ? -3.949 3.187 1.009 1.00 82.06 227 GLY A C 1
ATOM 1796 O O . GLY A 1 227 ? -4.107 3.758 2.083 1.00 82.06 227 GLY A O 1
ATOM 1797 N N . ILE A 1 228 ? -2.916 2.375 0.782 1.00 81.44 228 ILE A N 1
ATOM 1798 C CA . ILE A 1 228 ? -1.971 1.939 1.832 1.00 81.44 228 ILE A CA 1
ATOM 1799 C C . ILE A 1 228 ? -1.350 3.115 2.615 1.00 81.44 228 ILE A C 1
ATOM 1801 O O . ILE A 1 228 ? -1.140 3.033 3.823 1.00 81.44 228 ILE A O 1
ATOM 1805 N N . ARG A 1 229 ? -1.056 4.229 1.933 1.00 79.00 229 ARG A N 1
ATOM 1806 C CA . ARG A 1 229 ? -0.418 5.412 2.540 1.00 79.00 229 ARG A CA 1
ATOM 1807 C C . ARG A 1 229 ? -1.396 6.445 3.097 1.00 79.00 229 ARG A C 1
ATOM 1809 O O . ARG A 1 229 ? -0.940 7.449 3.629 1.00 79.00 229 ARG A O 1
ATOM 1816 N N . HIS A 1 230 ? -2.703 6.257 2.906 1.00 80.69 230 HIS A N 1
ATOM 1817 C CA . HIS A 1 230 ? -3.751 7.231 3.259 1.00 80.69 230 HIS A CA 1
ATOM 1818 C C . HIS A 1 230 ? -3.584 8.627 2.657 1.00 80.69 230 HIS A C 1
ATOM 1820 O O . HIS A 1 230 ? -4.205 9.589 3.104 1.00 80.69 230 HIS A O 1
ATOM 1826 N N . GLU A 1 231 ? -2.788 8.752 1.601 1.00 80.12 231 GLU A N 1
ATOM 1827 C CA . GLU A 1 231 ? -2.555 10.015 0.907 1.00 80.12 231 GLU A CA 1
ATOM 1828 C C . GLU A 1 231 ? -3.663 10.275 -0.135 1.00 80.12 231 GLU A C 1
ATOM 1830 O O . GLU A 1 231 ? -4.370 9.365 -0.586 1.00 80.12 231 GLU A O 1
ATOM 1835 N N . ALA A 1 232 ? -3.862 11.548 -0.486 1.00 79.62 232 ALA A N 1
ATOM 1836 C CA . ALA A 1 232 ? -4.798 11.926 -1.540 1.00 79.62 232 ALA A CA 1
ATOM 1837 C C . ALA A 1 232 ? -4.345 11.376 -2.904 1.00 79.62 232 ALA A C 1
ATOM 1839 O O . ALA A 1 232 ? -3.171 11.047 -3.102 1.00 79.62 232 ALA A O 1
ATOM 1840 N N . ARG A 1 233 ? -5.283 11.301 -3.859 1.00 85.94 233 ARG A N 1
ATOM 1841 C CA . ARG A 1 233 ? -4.976 10.852 -5.221 1.00 85.94 233 ARG A CA 1
ATOM 1842 C C . ARG A 1 233 ? -3.920 11.782 -5.835 1.00 85.94 233 ARG A C 1
ATOM 1844 O O . ARG A 1 233 ? -4.065 12.998 -5.761 1.00 85.94 233 ARG A O 1
ATOM 1851 N N . GLY A 1 234 ? -2.868 11.201 -6.409 1.00 82.50 234 GLY A N 1
ATOM 1852 C CA . GLY A 1 234 ? -1.862 11.922 -7.196 1.00 82.50 234 GLY A CA 1
ATOM 1853 C C . GLY A 1 234 ? -2.156 11.869 -8.696 1.00 82.50 234 GLY A C 1
ATOM 1854 O O . GLY A 1 234 ? -3.018 11.110 -9.128 1.00 82.50 234 GLY A O 1
ATOM 1855 N N . GLU A 1 235 ? -1.397 12.626 -9.483 1.00 84.62 235 GLU A N 1
ATOM 1856 C CA . GLU A 1 235 ? -1.538 12.732 -10.943 1.00 84.62 235 GLU A CA 1
ATOM 1857 C C . GLU A 1 235 ? -0.209 12.420 -11.653 1.00 84.62 235 GLU A C 1
ATOM 1859 O O . GLU A 1 235 ? 0.857 12.742 -11.125 1.00 84.62 235 GLU A O 1
ATOM 1864 N N . TYR A 1 236 ? -0.248 11.860 -12.875 1.00 86.31 236 TYR A N 1
ATOM 1865 C CA . TYR A 1 236 ? 0.961 11.570 -13.682 1.00 86.31 236 TYR A CA 1
ATOM 1866 C C . TYR A 1 236 ? 1.904 12.767 -13.840 1.00 86.31 236 TYR A C 1
ATOM 1868 O O . TYR A 1 236 ? 3.126 12.617 -13.842 1.00 86.31 236 TYR A O 1
ATOM 1876 N N . THR A 1 237 ? 1.343 13.973 -13.903 1.00 88.06 237 THR A N 1
ATOM 1877 C CA . THR A 1 237 ? 2.088 15.231 -14.030 1.00 88.06 237 THR A CA 1
ATOM 1878 C C . THR A 1 237 ? 2.956 15.563 -12.815 1.00 88.06 237 THR A C 1
ATOM 1880 O O . THR A 1 237 ? 3.857 16.390 -12.929 1.00 88.06 237 THR A O 1
ATOM 1883 N N . GLN A 1 238 ? 2.737 14.909 -11.672 1.00 89.19 238 GLN A N 1
ATOM 1884 C CA . GLN A 1 238 ? 3.486 15.125 -10.431 1.00 89.19 238 GLN A CA 1
ATOM 1885 C C . GLN A 1 238 ? 4.751 14.253 -10.331 1.00 89.19 238 GLN A C 1
ATOM 1887 O O . GLN A 1 238 ? 5.456 14.316 -9.324 1.00 89.19 238 GLN A O 1
ATOM 1892 N N . LEU A 1 239 ? 5.064 13.434 -11.347 1.00 91.19 239 LEU A N 1
ATOM 1893 C CA . LEU A 1 239 ? 6.171 12.472 -11.286 1.00 91.19 239 LEU A CA 1
ATOM 1894 C C . LEU A 1 239 ? 7.515 13.076 -10.958 1.00 91.19 239 LEU A C 1
ATOM 1896 O O . LEU A 1 239 ? 8.153 12.654 -9.996 1.00 91.19 239 LEU A O 1
ATOM 1900 N N . GLU A 1 240 ? 7.940 14.061 -11.732 1.00 93.19 240 GLU A N 1
ATOM 1901 C CA . GLU A 1 240 ? 9.275 14.626 -11.567 1.00 93.19 240 GLU A CA 1
ATOM 1902 C C . GLU A 1 240 ? 9.425 15.344 -10.220 1.00 93.19 240 GLU A C 1
ATOM 1904 O O . GLU A 1 240 ? 10.478 15.248 -9.594 1.00 93.19 240 GLU A O 1
ATOM 1909 N N . GLU A 1 241 ? 8.357 15.978 -9.725 1.00 91.31 241 GLU A N 1
ATOM 1910 C CA . GLU A 1 241 ? 8.331 16.572 -8.385 1.00 91.31 241 GLU A CA 1
ATOM 1911 C C . GLU A 1 241 ? 8.533 15.497 -7.310 1.00 91.31 241 GLU A C 1
ATOM 1913 O O . GLU A 1 241 ? 9.414 15.626 -6.461 1.00 91.31 241 GLU A O 1
ATOM 1918 N N . ARG A 1 242 ? 7.781 14.389 -7.376 1.00 89.00 242 ARG A N 1
ATOM 1919 C CA . ARG A 1 242 ? 7.894 13.288 -6.404 1.00 89.00 242 ARG A CA 1
ATOM 1920 C C . ARG A 1 242 ? 9.255 12.599 -6.465 1.00 89.00 242 ARG A C 1
ATOM 1922 O O . ARG A 1 242 ? 9.838 12.324 -5.420 1.00 89.00 242 ARG A O 1
ATOM 1929 N N . LEU A 1 243 ? 9.789 12.369 -7.666 1.00 92.31 243 LEU A N 1
ATOM 1930 C CA . LEU A 1 243 ? 11.128 11.808 -7.860 1.00 92.31 243 LEU A CA 1
ATOM 1931 C C . LEU A 1 243 ? 12.235 12.706 -7.296 1.00 92.31 243 LEU A C 1
ATOM 1933 O O . LEU A 1 243 ? 13.308 12.201 -6.967 1.00 92.31 243 LEU A O 1
ATOM 1937 N N . ALA A 1 244 ? 12.020 14.020 -7.224 1.00 90.50 244 ALA A N 1
ATOM 1938 C CA . ALA A 1 244 ? 13.013 14.957 -6.713 1.00 90.50 244 ALA A CA 1
ATOM 1939 C C . ALA A 1 244 ? 13.092 14.975 -5.180 1.00 90.50 244 ALA A C 1
ATOM 1941 O O . ALA A 1 244 ? 14.161 15.268 -4.647 1.00 90.50 244 ALA A O 1
ATOM 1942 N N . VAL A 1 245 ? 11.996 14.657 -4.483 1.00 85.88 245 VAL A N 1
ATOM 1943 C CA . VAL A 1 245 ? 11.887 14.863 -3.028 1.00 85.88 245 VAL A CA 1
ATOM 1944 C C . VAL A 1 245 ? 11.770 13.578 -2.212 1.00 85.88 245 VAL A C 1
ATOM 1946 O O . VAL A 1 245 ? 12.165 13.580 -1.050 1.00 85.88 245 VAL A O 1
ATOM 1949 N N . ASP A 1 246 ? 11.264 12.474 -2.775 1.00 85.50 246 ASP A N 1
ATOM 1950 C CA . ASP A 1 246 ? 10.997 11.272 -1.976 1.00 85.50 246 ASP A CA 1
ATOM 1951 C C . ASP A 1 246 ? 12.297 10.544 -1.566 1.00 85.50 246 ASP A C 1
ATOM 1953 O O . ASP A 1 246 ? 13.075 10.135 -2.438 1.00 85.50 246 ASP A O 1
ATOM 1957 N N . PRO A 1 247 ? 12.547 10.325 -0.259 1.00 83.25 247 PRO A N 1
ATOM 1958 C CA . PRO A 1 247 ? 13.780 9.709 0.230 1.00 83.25 247 PRO A CA 1
ATOM 1959 C C . PRO A 1 247 ? 14.093 8.320 -0.345 1.00 83.25 247 PRO A C 1
ATOM 1961 O O . PRO A 1 247 ? 15.267 7.968 -0.453 1.00 83.25 247 PRO A O 1
ATOM 1964 N N . ALA A 1 248 ? 13.089 7.535 -0.753 1.00 83.19 248 ALA A N 1
ATOM 1965 C CA . ALA A 1 248 ? 13.302 6.197 -1.304 1.00 83.19 248 ALA A CA 1
ATOM 1966 C C . ALA A 1 248 ? 13.910 6.208 -2.717 1.00 83.19 248 ALA A C 1
ATOM 1968 O O . ALA A 1 248 ? 14.459 5.190 -3.149 1.00 83.19 248 ALA A O 1
ATOM 1969 N N . ILE A 1 249 ? 13.815 7.329 -3.444 1.00 89.81 249 ILE A N 1
ATOM 1970 C CA . ILE A 1 249 ? 14.207 7.401 -4.861 1.00 89.81 249 ILE A CA 1
ATOM 1971 C C . ILE A 1 249 ? 15.014 8.650 -5.240 1.00 89.81 249 ILE A C 1
ATOM 1973 O O . ILE A 1 249 ? 15.717 8.622 -6.252 1.00 89.81 249 ILE A O 1
ATOM 1977 N N . LYS A 1 250 ? 14.986 9.727 -4.439 1.00 90.94 250 LYS A N 1
ATOM 1978 C CA . LYS A 1 250 ? 15.587 11.032 -4.781 1.00 90.94 250 LYS A CA 1
ATOM 1979 C C . LYS A 1 250 ? 17.073 10.970 -5.122 1.00 90.94 250 LYS A C 1
ATOM 1981 O O . LYS A 1 250 ? 17.529 11.735 -5.968 1.00 90.94 250 LYS A O 1
ATOM 1986 N N . ASN A 1 251 ? 17.804 10.016 -4.551 1.00 92.00 251 ASN A N 1
ATOM 1987 C CA . ASN A 1 251 ? 19.237 9.834 -4.793 1.00 92.00 251 ASN A CA 1
ATOM 1988 C C . ASN A 1 251 ? 19.564 8.704 -5.791 1.00 92.00 251 ASN A C 1
ATOM 1990 O O . ASN A 1 251 ? 20.734 8.467 -6.060 1.00 92.00 251 ASN A O 1
ATOM 1994 N N . SER A 1 252 ? 18.567 8.008 -6.350 1.00 94.50 252 SER A N 1
ATOM 1995 C CA . SER A 1 252 ? 18.766 6.840 -7.222 1.00 94.50 252 SER A CA 1
ATOM 1996 C C . SER A 1 252 ? 18.510 7.182 -8.691 1.00 94.50 252 SER A C 1
ATOM 1998 O O . SER A 1 252 ? 17.367 7.360 -9.112 1.00 94.50 252 SER A O 1
ATOM 2000 N N . GLU A 1 253 ? 19.568 7.251 -9.500 1.00 95.69 253 GLU A N 1
ATOM 2001 C CA . GLU A 1 253 ? 19.472 7.496 -10.946 1.00 95.69 253 GLU A CA 1
ATOM 2002 C C . GLU A 1 253 ? 18.736 6.353 -11.651 1.00 95.69 253 GLU A C 1
ATOM 2004 O O . GLU A 1 253 ? 17.808 6.597 -12.429 1.00 95.69 253 GLU A O 1
ATOM 2009 N N . ILE A 1 254 ? 19.090 5.105 -11.320 1.00 95.00 254 ILE A N 1
ATOM 2010 C CA . ILE A 1 254 ? 18.423 3.923 -11.884 1.00 95.00 254 ILE A CA 1
ATOM 2011 C C . ILE A 1 254 ? 16.963 3.846 -11.442 1.00 95.00 254 ILE A C 1
ATOM 2013 O O . ILE A 1 254 ? 16.096 3.551 -12.260 1.00 95.00 254 ILE A O 1
ATOM 2017 N N . GLY A 1 255 ? 16.671 4.159 -10.174 1.00 94.69 255 GLY A N 1
ATOM 2018 C CA . GLY A 1 255 ? 15.316 4.123 -9.635 1.00 94.69 255 GLY A CA 1
ATOM 2019 C C . GLY A 1 255 ? 14.420 5.109 -10.373 1.00 94.69 255 GLY A C 1
ATOM 2020 O O . GLY A 1 255 ? 13.349 4.732 -10.842 1.00 94.69 255 GLY A O 1
ATOM 2021 N N . LYS A 1 256 ? 14.894 6.347 -10.568 1.00 95.62 256 LYS A N 1
ATOM 2022 C CA . LYS A 1 256 ? 14.186 7.376 -11.346 1.00 95.62 256 LYS A CA 1
ATOM 2023 C C . LYS A 1 256 ? 13.944 6.950 -12.792 1.00 95.62 256 LYS A C 1
ATOM 2025 O O . LYS A 1 256 ? 12.860 7.185 -13.318 1.00 95.62 256 LYS A O 1
ATOM 2030 N N . ALA A 1 257 ? 14.934 6.338 -13.443 1.00 95.06 257 ALA A N 1
ATOM 2031 C CA . ALA A 1 257 ? 14.784 5.854 -14.814 1.00 95.06 257 ALA A CA 1
ATOM 2032 C C . ALA A 1 257 ? 13.706 4.762 -14.918 1.00 95.06 257 ALA A C 1
ATOM 2034 O O . ALA A 1 257 ? 12.828 4.855 -15.774 1.00 95.06 257 ALA A O 1
ATOM 2035 N N . ILE A 1 258 ? 13.724 3.783 -14.009 1.00 95.50 258 ILE A N 1
ATOM 2036 C CA . ILE A 1 258 ? 12.719 2.713 -13.966 1.00 95.50 258 ILE A CA 1
ATOM 2037 C C . ILE A 1 258 ? 11.331 3.286 -13.652 1.00 95.50 258 ILE A C 1
ATOM 2039 O O . ILE A 1 258 ? 10.366 2.940 -14.324 1.00 95.50 258 ILE A O 1
ATOM 2043 N N . ALA A 1 259 ? 11.215 4.199 -12.683 1.00 95.31 259 ALA A N 1
ATOM 2044 C CA . ALA A 1 259 ? 9.939 4.806 -12.304 1.00 95.31 259 ALA A CA 1
ATOM 2045 C C . ALA A 1 259 ? 9.271 5.565 -13.465 1.00 95.31 259 ALA A C 1
ATOM 2047 O O . ALA A 1 259 ? 8.052 5.526 -13.605 1.00 95.31 259 ALA A O 1
ATOM 2048 N N . ARG A 1 260 ? 10.043 6.212 -14.347 1.00 94.94 260 ARG A N 1
ATOM 2049 C CA . ARG A 1 260 ? 9.484 6.839 -15.558 1.00 94.94 260 ARG A CA 1
ATOM 2050 C C . ARG A 1 260 ? 8.889 5.819 -16.520 1.00 94.94 260 ARG A C 1
ATOM 2052 O O . ARG A 1 260 ? 7.794 6.041 -17.032 1.00 94.94 260 ARG A O 1
ATOM 2059 N N . ASP A 1 261 ? 9.579 4.700 -16.730 1.00 95.19 261 ASP A N 1
ATOM 2060 C CA . ASP A 1 261 ? 9.048 3.623 -17.564 1.00 95.19 261 ASP A CA 1
ATOM 2061 C C . ASP A 1 261 ? 7.797 2.995 -16.937 1.00 95.19 261 ASP A C 1
ATOM 2063 O O . ASP A 1 261 ? 6.806 2.779 -17.635 1.00 95.19 261 ASP A O 1
ATOM 2067 N N . VAL A 1 262 ? 7.815 2.756 -15.620 1.00 94.75 262 VAL A N 1
ATOM 2068 C CA . VAL A 1 262 ? 6.650 2.253 -14.883 1.00 94.75 262 VAL A CA 1
ATOM 2069 C C . VAL A 1 262 ? 5.466 3.198 -15.064 1.00 94.75 262 VAL A C 1
ATOM 2071 O O . VAL A 1 262 ? 4.390 2.740 -15.424 1.00 94.75 262 VAL A O 1
ATOM 2074 N N . ALA A 1 263 ? 5.644 4.505 -14.851 1.00 94.38 263 ALA A N 1
ATOM 2075 C CA . ALA A 1 263 ? 4.557 5.476 -14.955 1.00 94.38 263 ALA A CA 1
ATOM 2076 C C . ALA A 1 263 ? 3.910 5.466 -16.347 1.00 94.38 263 ALA A C 1
ATOM 2078 O O . ALA A 1 263 ? 2.685 5.412 -16.453 1.00 94.38 263 ALA A O 1
ATOM 2079 N N . ALA A 1 264 ? 4.722 5.428 -17.408 1.00 93.69 264 ALA A N 1
ATOM 2080 C CA . ALA A 1 264 ? 4.224 5.329 -18.777 1.00 93.69 264 ALA A CA 1
ATOM 2081 C C . ALA A 1 264 ? 3.427 4.033 -19.016 1.00 93.69 264 ALA A C 1
ATOM 2083 O O . ALA A 1 264 ? 2.389 4.050 -19.676 1.00 93.69 264 ALA A O 1
ATOM 2084 N N . VAL A 1 265 ? 3.885 2.906 -18.467 1.00 94.31 265 VAL A N 1
ATOM 2085 C CA . VAL A 1 265 ? 3.188 1.618 -18.584 1.00 94.31 265 VAL A CA 1
ATOM 2086 C C . VAL A 1 265 ? 1.898 1.597 -17.769 1.00 94.31 265 VAL A C 1
ATOM 2088 O O . VAL A 1 265 ? 0.877 1.154 -18.292 1.00 94.31 265 VAL A O 1
ATOM 2091 N N . CYS A 1 266 ? 1.907 2.102 -16.534 1.00 94.19 266 CYS A N 1
ATOM 2092 C CA . CYS A 1 266 ? 0.712 2.206 -15.699 1.00 94.19 266 CYS A CA 1
ATOM 2093 C C . CYS A 1 266 ? -0.387 2.991 -16.418 1.00 94.19 266 CYS A C 1
ATOM 2095 O O . CYS A 1 266 ? -1.526 2.533 -16.459 1.00 94.19 266 CYS A O 1
ATOM 2097 N N . GLU A 1 267 ? -0.042 4.109 -17.066 1.00 91.88 267 GLU A N 1
ATOM 2098 C CA . GLU A 1 267 ? -1.034 4.940 -17.754 1.00 91.88 267 GLU A C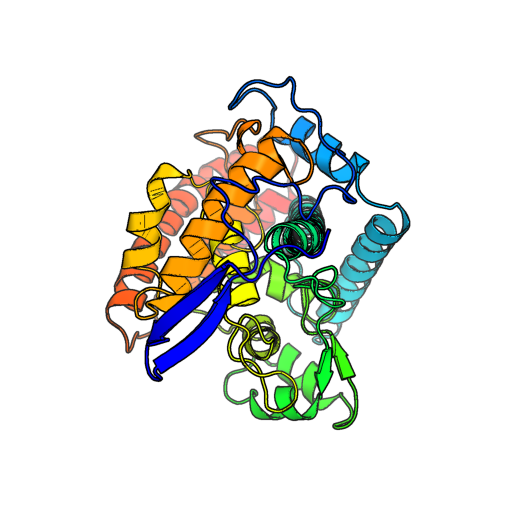A 1
ATOM 2099 C C . GLU A 1 267 ? -1.749 4.153 -18.857 1.00 91.88 267 GLU A C 1
ATOM 2101 O O . GLU A 1 267 ? -2.971 4.234 -19.020 1.00 91.88 267 GLU A O 1
ATOM 2106 N N . LEU A 1 268 ? -0.993 3.350 -19.605 1.00 93.94 268 LEU A N 1
ATOM 2107 C CA . LEU A 1 268 ? -1.537 2.494 -20.651 1.00 93.94 268 LEU A CA 1
ATOM 2108 C C . LEU A 1 268 ? -2.358 1.334 -20.069 1.00 93.94 268 LEU A C 1
ATOM 2110 O O . LEU A 1 268 ? -3.456 1.066 -20.554 1.00 93.94 268 LEU A O 1
ATOM 2114 N N . LEU A 1 269 ? -1.872 0.676 -19.013 1.00 95.31 269 LEU A N 1
ATOM 2115 C CA . LEU A 1 269 ? -2.572 -0.435 -18.361 1.00 95.31 269 LEU A CA 1
ATOM 2116 C C . LEU A 1 269 ? -3.906 0.003 -17.734 1.00 95.31 269 LEU A C 1
ATOM 2118 O O . LEU A 1 269 ? -4.895 -0.725 -17.845 1.00 95.31 269 LEU A O 1
ATOM 2122 N N . GLU A 1 270 ? -3.973 1.194 -17.130 1.00 93.12 270 GLU A N 1
ATOM 2123 C CA . GLU A 1 270 ? -5.228 1.776 -16.636 1.00 93.12 270 GLU A CA 1
ATOM 2124 C C . GLU A 1 270 ? -6.192 2.083 -17.784 1.00 93.12 270 GLU A C 1
ATOM 2126 O O . GLU A 1 270 ? -7.409 1.952 -17.657 1.00 93.12 270 GLU A O 1
ATOM 2131 N N . ARG A 1 271 ? -5.681 2.564 -18.925 1.00 91.62 271 ARG A N 1
ATOM 2132 C CA . ARG A 1 271 ? -6.502 2.835 -20.120 1.00 91.62 271 ARG A CA 1
ATOM 2133 C C . ARG A 1 271 ? -7.061 1.563 -20.741 1.00 91.62 271 ARG A C 1
ATOM 2135 O O . ARG A 1 271 ? -8.172 1.595 -21.255 1.00 91.62 271 ARG A O 1
ATOM 2142 N N . GLU A 1 272 ? -6.332 0.460 -20.640 1.00 94.62 272 GLU A N 1
ATOM 2143 C CA . GLU A 1 272 ? -6.777 -0.864 -21.080 1.00 94.62 272 GLU A CA 1
ATOM 2144 C C . GLU A 1 272 ? -7.678 -1.583 -20.064 1.00 94.62 272 GLU A C 1
ATOM 2146 O O . GLU A 1 272 ? -8.289 -2.594 -20.407 1.00 94.62 272 GLU A O 1
ATOM 2151 N N . GLY A 1 273 ? -7.784 -1.079 -18.829 1.00 94.94 273 GLY A N 1
ATOM 2152 C CA . GLY A 1 273 ? -8.568 -1.706 -17.762 1.00 94.94 273 GLY A CA 1
ATOM 2153 C C . GLY A 1 273 ? -7.914 -2.962 -17.176 1.00 94.94 273 GLY A C 1
ATOM 2154 O O . GLY A 1 273 ? -8.608 -3.829 -16.642 1.00 94.94 273 GLY A O 1
ATOM 2155 N N . LYS A 1 274 ? -6.587 -3.089 -17.296 1.00 96.12 274 LYS A N 1
ATOM 2156 C CA . LYS A 1 274 ? -5.804 -4.209 -16.739 1.00 96.12 274 LYS A CA 1
ATOM 2157 C C . LYS A 1 274 ? -5.363 -3.984 -15.297 1.00 96.12 274 LYS A C 1
ATOM 2159 O O . LYS A 1 274 ? -5.097 -4.957 -14.597 1.00 96.12 274 LYS A O 1
ATOM 2164 N N . ILE A 1 275 ? -5.278 -2.723 -14.878 1.00 94.88 275 ILE A N 1
ATOM 2165 C CA . ILE A 1 275 ? -5.027 -2.294 -13.497 1.00 94.88 275 ILE A CA 1
ATOM 2166 C C . ILE A 1 275 ? -6.094 -1.289 -13.061 1.00 94.88 275 ILE A C 1
ATOM 2168 O O . ILE A 1 275 ? -6.890 -0.840 -13.892 1.00 94.88 275 ILE A O 1
ATOM 2172 N N . VAL A 1 276 ? -6.153 -0.988 -11.764 1.00 94.12 276 VAL A N 1
ATOM 2173 C CA . VAL A 1 276 ? -7.208 -0.158 -11.173 1.00 94.12 276 VAL A CA 1
ATOM 2174 C C . VAL A 1 276 ? -7.251 1.230 -11.830 1.00 94.12 276 VAL A C 1
ATOM 2176 O O . VAL A 1 276 ? -6.257 1.949 -11.786 1.00 94.12 276 VAL A O 1
ATOM 2179 N N . PRO A 1 277 ? -8.387 1.658 -12.418 1.00 92.56 277 PRO A N 1
ATOM 2180 C CA . PRO A 1 277 ? -8.450 2.895 -13.191 1.00 92.56 277 PRO A CA 1
ATOM 2181 C C . PRO A 1 277 ? -8.680 4.113 -12.283 1.00 92.56 277 PRO A C 1
ATOM 2183 O O . PRO A 1 277 ? -9.744 4.731 -12.316 1.00 92.56 277 PRO A O 1
ATOM 2186 N N . TRP A 1 278 ? -7.696 4.489 -11.464 1.00 91.44 278 TRP A N 1
ATOM 2187 C CA . TRP A 1 278 ? -7.826 5.556 -10.456 1.00 91.44 278 TRP A CA 1
ATOM 2188 C C . TRP A 1 278 ? -8.322 6.899 -11.007 1.00 91.44 278 TRP A C 1
ATOM 2190 O O . TRP A 1 278 ? -9.000 7.647 -10.296 1.00 91.44 278 TRP A O 1
ATOM 2200 N N . ARG A 1 279 ? -8.064 7.189 -12.288 1.00 88.88 279 ARG A N 1
ATOM 2201 C CA . ARG A 1 279 ? -8.561 8.397 -12.968 1.00 88.88 279 ARG A CA 1
ATOM 2202 C C . ARG A 1 279 ? -10.089 8.540 -12.992 1.00 88.88 279 ARG A C 1
ATOM 2204 O O . ARG A 1 279 ? -10.581 9.655 -13.125 1.00 88.88 279 ARG A O 1
ATOM 2211 N N . VAL A 1 280 ? -10.854 7.444 -12.913 1.00 91.88 280 VAL A N 1
ATOM 2212 C CA . VAL A 1 280 ? -12.329 7.514 -12.999 1.00 91.88 280 VAL A CA 1
ATOM 2213 C C . VAL A 1 280 ? -12.963 7.889 -11.661 1.00 91.88 280 VAL A C 1
ATOM 2215 O O . VAL A 1 280 ? -14.112 8.327 -11.630 1.00 91.88 280 VAL A O 1
ATOM 2218 N N . LEU A 1 281 ? -12.225 7.729 -10.557 1.00 92.31 281 LEU A N 1
ATOM 2219 C CA . LEU A 1 281 ? -12.705 8.002 -9.208 1.00 92.31 281 LEU A CA 1
ATOM 2220 C C . LEU A 1 281 ? -12.913 9.503 -8.988 1.00 92.31 281 LEU A C 1
ATOM 2222 O O . LEU A 1 281 ? -11.970 10.281 -9.010 1.00 92.31 281 LEU A O 1
ATOM 2226 N N . LYS A 1 282 ? -14.136 9.900 -8.660 1.00 91.75 282 LYS A N 1
ATOM 2227 C CA . LYS A 1 282 ? -14.477 11.240 -8.197 1.00 91.75 282 LYS A CA 1
ATOM 2228 C C . LYS A 1 282 ? -14.167 11.376 -6.707 1.00 91.75 282 LYS A C 1
ATOM 2230 O O . LYS A 1 282 ? -14.923 10.880 -5.869 1.00 91.75 282 LYS A O 1
ATOM 2235 N N . VAL A 1 283 ? -13.079 12.073 -6.391 1.00 86.31 283 VAL A N 1
ATOM 2236 C CA . VAL A 1 283 ? -12.666 12.363 -5.011 1.00 86.31 283 VAL A CA 1
ATOM 2237 C C . VAL A 1 283 ? -13.500 13.520 -4.436 1.00 86.31 283 VAL A C 1
ATOM 2239 O O . VAL A 1 283 ? -13.589 14.567 -5.075 1.00 86.31 283 VAL A O 1
ATOM 2242 N N . PRO A 1 284 ? -14.130 13.370 -3.258 1.00 83.00 284 PRO A N 1
ATOM 2243 C CA . PRO A 1 284 ? -14.863 14.464 -2.623 1.00 83.00 284 PRO A CA 1
ATOM 2244 C C . PRO A 1 284 ? -13.932 15.515 -1.997 1.00 83.00 284 PRO A C 1
ATOM 2246 O O . PRO A 1 284 ? -13.040 15.175 -1.226 1.00 83.00 284 PRO A O 1
ATOM 2249 N N . ASP A 1 285 ? -14.194 16.802 -2.248 1.00 76.12 285 ASP A N 1
ATOM 2250 C CA . ASP A 1 285 ? -13.317 17.901 -1.798 1.00 76.12 285 ASP A CA 1
ATOM 2251 C C . ASP A 1 285 ? -13.348 18.170 -0.279 1.00 76.12 285 ASP A C 1
ATOM 2253 O O . ASP A 1 285 ? -12.422 18.767 0.261 1.00 76.12 285 ASP A O 1
ATOM 2257 N N . ASN A 1 286 ? -14.413 17.767 0.428 1.00 74.56 286 ASN A N 1
ATOM 2258 C CA . ASN A 1 286 ? -14.662 18.162 1.828 1.00 74.56 286 ASN A CA 1
ATOM 2259 C C . ASN A 1 286 ? -15.066 17.008 2.760 1.00 74.56 286 ASN A C 1
ATOM 2261 O O . ASN A 1 286 ? -15.510 17.255 3.890 1.00 74.56 286 ASN A O 1
ATOM 2265 N N . GLU A 1 287 ? -14.945 15.764 2.295 1.00 81.62 287 GLU A N 1
ATOM 2266 C CA . GLU A 1 287 ? -15.291 14.590 3.094 1.00 81.62 287 GLU A CA 1
ATOM 2267 C C . GLU A 1 287 ? -14.327 14.433 4.277 1.00 81.62 287 GLU A C 1
ATOM 2269 O O . GLU A 1 287 ? -13.113 14.571 4.139 1.00 81.62 287 GLU A O 1
ATOM 2274 N N . VAL A 1 288 ? -14.893 14.166 5.455 1.00 83.12 288 VAL A N 1
ATOM 2275 C CA . VAL A 1 288 ? -14.156 13.764 6.654 1.00 83.12 288 VAL A CA 1
ATOM 2276 C C . VAL A 1 288 ? -14.692 12.409 7.058 1.00 83.12 288 VAL A C 1
ATOM 2278 O O . VAL A 1 288 ? -15.873 12.275 7.373 1.00 83.12 288 VAL A O 1
ATOM 2281 N N . THR A 1 289 ? -13.822 11.409 7.030 1.00 84.81 289 THR A N 1
ATOM 2282 C CA . THR A 1 289 ? -14.148 10.056 7.475 1.00 84.81 289 THR A CA 1
ATOM 2283 C C . THR A 1 289 ? -13.650 9.835 8.907 1.00 84.81 289 THR A C 1
ATOM 2285 O O . THR A 1 289 ? -12.741 10.542 9.361 1.00 84.81 289 THR A O 1
ATOM 2288 N N . PRO A 1 290 ? -14.187 8.841 9.637 1.00 85.69 290 PRO A N 1
ATOM 2289 C CA . PRO A 1 290 ? -13.657 8.485 10.950 1.00 85.69 290 PRO A CA 1
ATOM 2290 C C . PRO A 1 290 ? -12.182 8.104 10.934 1.00 85.69 290 PRO A C 1
ATOM 2292 O O . PRO A 1 290 ? -11.447 8.494 11.837 1.00 85.69 290 PRO A O 1
ATOM 2295 N N . SER A 1 291 ? -11.742 7.410 9.882 1.00 83.25 291 SER A N 1
ATOM 2296 C CA . SER A 1 291 ? -10.330 7.097 9.663 1.00 83.25 291 SER A CA 1
ATOM 2297 C C . SER A 1 291 ? -9.497 8.380 9.560 1.00 83.25 291 SER A C 1
ATOM 2299 O O . SER A 1 291 ? -8.521 8.511 10.284 1.00 83.25 291 SER A O 1
ATOM 2301 N N . MET A 1 292 ? -9.927 9.396 8.800 1.00 85.44 292 MET A N 1
ATOM 2302 C CA . MET A 1 292 ? -9.201 10.675 8.728 1.00 85.44 292 MET A CA 1
ATOM 2303 C C . MET A 1 292 ? -9.051 11.366 10.092 1.00 85.44 292 MET A C 1
ATOM 2305 O O . MET A 1 292 ? -8.007 11.962 10.358 1.00 85.44 292 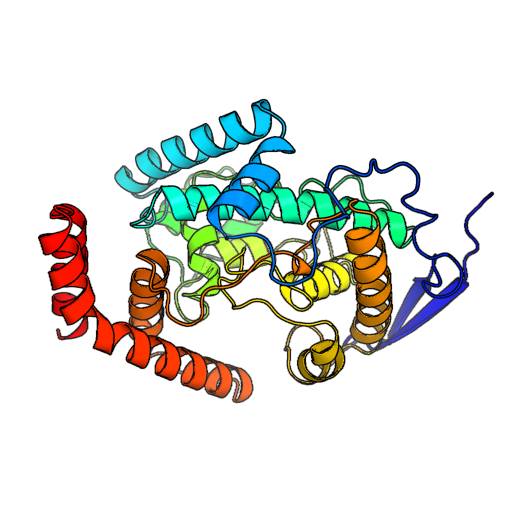MET A O 1
ATOM 2309 N N . ILE A 1 293 ? -10.066 11.288 10.958 1.00 88.12 293 ILE A N 1
ATOM 2310 C CA . ILE A 1 293 ? -9.989 11.830 12.322 1.00 88.12 293 ILE A CA 1
ATOM 2311 C C . ILE A 1 293 ? -9.050 10.987 13.189 1.00 88.12 293 ILE A C 1
ATOM 2313 O O . ILE A 1 293 ? -8.173 11.549 13.844 1.00 88.12 293 ILE A O 1
ATOM 2317 N N . GLU A 1 294 ? -9.193 9.656 13.174 1.00 86.19 294 GLU A N 1
ATOM 2318 C CA . GLU A 1 294 ? -8.298 8.733 13.887 1.00 86.19 294 GLU A CA 1
ATOM 2319 C C . GLU A 1 294 ? -6.834 9.011 13.528 1.00 86.19 294 GLU A C 1
ATOM 2321 O O . GLU A 1 294 ? -5.985 9.182 14.403 1.00 86.19 294 GLU A O 1
ATOM 2326 N N . HIS A 1 295 ? -6.568 9.170 12.237 1.00 82.38 295 HIS A N 1
ATOM 2327 C CA . HIS A 1 295 ? -5.252 9.437 11.681 1.00 82.38 295 HIS A CA 1
ATOM 2328 C C . HIS A 1 295 ? -4.712 10.807 12.107 1.00 82.38 295 HIS A C 1
ATOM 2330 O O . HIS A 1 295 ? -3.547 10.920 12.486 1.00 82.38 295 HIS A O 1
ATOM 2336 N N . ALA A 1 296 ? -5.552 11.846 12.118 1.00 87.19 296 ALA A N 1
ATOM 2337 C CA . ALA A 1 296 ? -5.156 13.172 12.584 1.00 87.19 296 ALA A CA 1
ATOM 2338 C C . ALA A 1 296 ? -4.744 13.167 14.068 1.00 87.19 296 ALA A C 1
ATOM 2340 O O . ALA A 1 296 ? -3.747 13.792 14.435 1.00 87.19 296 ALA A O 1
ATOM 2341 N N . PHE A 1 297 ? -5.457 12.421 14.918 1.00 87.56 297 PHE A N 1
ATOM 2342 C CA . PHE A 1 297 ? -5.064 12.241 16.318 1.00 87.56 297 PHE A CA 1
ATOM 2343 C C . PHE A 1 297 ? -3.741 11.476 16.458 1.00 87.56 297 PHE A C 1
ATOM 2345 O O . PHE A 1 297 ? -2.904 11.868 17.273 1.00 87.56 297 PHE A O 1
ATOM 2352 N N . LEU A 1 298 ? -3.519 10.431 15.651 1.00 83.56 298 LEU A N 1
ATOM 2353 C CA . LEU A 1 298 ? -2.251 9.693 15.640 1.00 83.56 298 LEU A CA 1
ATOM 2354 C C . LEU A 1 298 ? -1.078 10.608 15.262 1.00 83.56 298 LEU A C 1
ATOM 2356 O O . LEU A 1 298 ? -0.108 10.675 16.013 1.00 83.56 298 LEU A O 1
ATOM 2360 N N . VAL A 1 299 ? -1.191 11.385 14.182 1.00 83.00 299 VAL A N 1
ATOM 2361 C CA . VAL A 1 299 ? -0.157 12.356 13.773 1.00 83.00 299 VAL A CA 1
ATOM 2362 C C . VAL A 1 299 ? 0.106 13.395 14.866 1.00 83.00 299 VAL A C 1
ATOM 2364 O O . VAL A 1 299 ? 1.256 13.711 15.166 1.00 83.00 299 VAL A O 1
ATOM 2367 N N . ALA A 1 300 ? -0.945 13.929 15.493 1.00 85.19 300 ALA A N 1
ATOM 2368 C CA . ALA A 1 300 ? -0.792 14.911 16.564 1.00 85.19 300 ALA A CA 1
ATOM 2369 C C . ALA A 1 300 ? -0.082 14.328 17.798 1.00 85.19 300 ALA A C 1
ATOM 2371 O O . ALA A 1 300 ? 0.700 15.029 18.440 1.00 85.19 300 ALA A O 1
ATOM 2372 N N . SER A 1 301 ? -0.294 13.043 18.101 1.00 83.00 301 SER A N 1
ATOM 2373 C CA . SER A 1 301 ? 0.364 12.366 19.225 1.00 83.00 301 SER A CA 1
ATOM 2374 C C . SER A 1 301 ? 1.880 12.207 19.051 1.00 83.00 301 SER A C 1
ATOM 2376 O O . SER A 1 301 ? 2.595 12.033 20.037 1.00 83.00 301 SER A O 1
ATOM 2378 N N . THR A 1 302 ? 2.397 12.321 17.822 1.00 78.38 302 THR A N 1
ATOM 2379 C CA . THR A 1 302 ? 3.837 12.234 17.536 1.00 78.38 302 THR A CA 1
ATOM 2380 C C . THR A 1 302 ? 4.524 13.602 17.462 1.00 78.38 302 THR A C 1
ATOM 2382 O O . THR A 1 302 ? 5.697 13.674 17.108 1.00 78.38 302 THR A O 1
ATOM 2385 N N . ALA A 1 303 ? 3.838 14.701 17.793 1.00 73.88 303 ALA A N 1
ATOM 2386 C CA . ALA A 1 303 ? 4.378 16.059 17.652 1.00 73.88 303 ALA A CA 1
ATOM 2387 C C . ALA A 1 303 ? 5.604 16.354 18.544 1.00 73.88 303 ALA A C 1
ATOM 2389 O O . ALA A 1 303 ? 6.319 17.325 18.307 1.00 73.88 303 ALA A O 1
ATOM 2390 N N . SER A 1 304 ? 5.849 15.543 19.578 1.00 69.06 304 SER A N 1
ATOM 2391 C CA . SER A 1 304 ? 6.997 15.680 20.485 1.00 69.06 304 SER A CA 1
ATOM 2392 C C . SER A 1 304 ? 8.261 14.947 20.022 1.00 69.06 304 SER A C 1
ATOM 2394 O O . SER A 1 304 ? 9.268 14.989 20.729 1.00 69.06 304 SER A O 1
ATOM 2396 N N . PHE A 1 305 ? 8.226 14.235 18.891 1.00 69.81 305 PHE A N 1
ATOM 2397 C CA . PHE A 1 305 ? 9.390 13.502 18.390 1.00 69.81 305 PHE A CA 1
ATOM 2398 C C . PHE A 1 305 ? 10.438 14.457 17.797 1.00 69.81 305 PHE A C 1
ATOM 2400 O O . PHE A 1 305 ? 10.109 15.420 17.107 1.00 69.81 305 PHE A O 1
ATOM 2407 N N . SER A 1 306 ? 11.718 14.190 18.074 1.00 63.47 306 SER A N 1
ATOM 2408 C CA . SER A 1 306 ? 12.844 14.913 17.475 1.00 63.47 306 SER A CA 1
ATOM 2409 C C . SER A 1 306 ? 13.301 14.231 16.189 1.00 63.47 306 SER A C 1
ATOM 2411 O O . SER A 1 306 ? 13.512 13.019 16.185 1.00 63.47 306 SER A O 1
ATOM 2413 N N . PHE A 1 307 ? 13.521 15.014 15.135 1.00 69.56 307 PHE A N 1
ATOM 2414 C CA . PHE A 1 307 ? 13.991 14.525 13.839 1.00 69.56 307 PHE A CA 1
ATOM 2415 C C . PHE A 1 307 ? 15.493 14.762 13.680 1.00 69.56 307 PHE A C 1
ATOM 2417 O O . PHE A 1 307 ? 15.982 15.855 13.969 1.00 69.56 307 PHE A O 1
ATOM 2424 N N . GLU A 1 308 ? 16.213 13.742 13.212 1.00 65.75 308 GLU A N 1
ATOM 2425 C CA . GLU A 1 308 ? 17.632 13.859 12.849 1.00 65.75 308 GLU A CA 1
ATOM 2426 C C . GLU A 1 308 ? 17.812 14.399 11.417 1.00 65.75 308 GLU A C 1
ATOM 2428 O O . GLU A 1 308 ? 18.780 15.112 11.153 1.00 65.75 308 GLU A O 1
ATOM 2433 N N . ASP A 1 309 ? 16.863 14.114 10.515 1.00 73.31 309 ASP A N 1
ATOM 2434 C CA . ASP A 1 309 ? 16.846 14.583 9.124 1.00 73.31 309 ASP A CA 1
ATOM 2435 C C . ASP A 1 309 ? 15.908 15.799 8.955 1.00 73.31 309 ASP A C 1
ATOM 2437 O O . ASP A 1 309 ? 14.775 15.828 9.449 1.00 73.31 309 ASP A O 1
ATOM 2441 N N . ALA A 1 310 ? 16.391 16.831 8.258 1.00 73.06 310 ALA A N 1
ATOM 2442 C CA . ALA A 1 310 ? 15.646 18.061 8.003 1.00 73.06 310 ALA A CA 1
ATOM 2443 C C . ALA A 1 310 ? 14.460 17.858 7.042 1.00 73.06 310 ALA A C 1
ATOM 2445 O O . ALA A 1 310 ? 13.438 18.529 7.200 1.00 73.06 310 ALA A O 1
ATOM 2446 N N . ASP A 1 311 ? 14.571 16.934 6.085 1.00 71.12 311 ASP A N 1
ATOM 2447 C CA . ASP A 1 311 ? 13.503 16.629 5.132 1.00 71.12 311 ASP A CA 1
ATOM 2448 C C . ASP A 1 311 ? 12.350 15.895 5.837 1.00 71.12 311 ASP A C 1
ATOM 2450 O O . ASP A 1 311 ? 11.183 16.250 5.651 1.00 71.12 311 ASP A O 1
ATOM 2454 N N . ASP A 1 312 ? 12.674 14.951 6.729 1.00 72.12 312 ASP A N 1
ATOM 2455 C CA . ASP A 1 312 ? 11.685 14.243 7.555 1.00 72.12 312 ASP A CA 1
ATOM 2456 C C . ASP A 1 312 ? 10.950 15.209 8.499 1.00 72.12 312 ASP A C 1
ATOM 2458 O O . ASP A 1 312 ? 9.732 15.119 8.681 1.00 72.12 312 ASP A O 1
ATOM 2462 N N . SER A 1 313 ? 11.680 16.183 9.056 1.00 77.69 313 SER A N 1
ATOM 2463 C CA . SER A 1 313 ? 11.111 17.258 9.876 1.00 77.69 313 SER A CA 1
ATOM 2464 C C . SER A 1 313 ? 10.124 18.123 9.081 1.00 77.69 313 SER A C 1
ATOM 2466 O O . SER A 1 313 ? 9.017 18.406 9.548 1.00 77.69 313 SER A O 1
ATOM 2468 N N . ALA A 1 314 ? 10.477 18.508 7.850 1.00 78.25 314 ALA A N 1
ATOM 2469 C CA . ALA A 1 314 ? 9.616 19.318 6.993 1.00 78.25 314 ALA A CA 1
ATOM 2470 C C . ALA A 1 314 ? 8.334 18.572 6.577 1.00 78.25 314 ALA A C 1
ATOM 2472 O O . ALA A 1 314 ? 7.241 19.139 6.668 1.00 78.25 314 ALA A O 1
ATOM 2473 N N . GLU A 1 315 ? 8.440 17.298 6.178 1.00 77.25 315 GLU A N 1
ATOM 2474 C CA . GLU A 1 315 ? 7.269 16.464 5.870 1.00 77.25 315 GLU A CA 1
ATOM 2475 C C . GLU A 1 315 ? 6.359 16.319 7.099 1.00 77.25 315 GLU A C 1
ATOM 2477 O O . GLU A 1 315 ? 5.133 16.438 6.988 1.00 77.25 315 GLU A O 1
ATOM 2482 N N . HIS A 1 316 ? 6.942 16.102 8.282 1.00 79.31 316 HIS A N 1
ATOM 2483 C CA . HIS A 1 316 ? 6.174 15.973 9.514 1.00 79.31 316 HIS A CA 1
ATOM 2484 C C . HIS A 1 316 ? 5.394 17.249 9.853 1.00 79.31 316 HIS A C 1
ATOM 2486 O O . HIS A 1 316 ? 4.212 17.164 10.186 1.00 79.31 316 HIS A O 1
ATOM 2492 N N . LEU A 1 317 ? 6.005 18.429 9.720 1.00 83.25 317 LEU A N 1
ATOM 2493 C CA . LEU A 1 317 ? 5.326 19.701 9.987 1.00 83.25 317 LEU A CA 1
ATOM 2494 C C . LEU A 1 317 ? 4.118 19.923 9.065 1.00 83.25 317 LEU A C 1
ATOM 2496 O O . LEU A 1 317 ? 3.074 20.380 9.530 1.00 83.25 317 LEU A O 1
ATOM 2500 N N . ILE A 1 318 ? 4.227 19.551 7.785 1.00 83.56 318 ILE A N 1
ATOM 2501 C CA . ILE A 1 318 ? 3.105 19.625 6.835 1.00 83.56 318 ILE A CA 1
ATOM 2502 C C . ILE A 1 318 ? 1.964 18.702 7.277 1.00 83.56 318 ILE A C 1
ATOM 2504 O O . ILE A 1 318 ? 0.805 19.120 7.309 1.00 83.56 318 ILE A O 1
ATOM 2508 N N . ARG A 1 319 ? 2.281 17.457 7.650 1.00 81.12 319 ARG A N 1
ATOM 2509 C CA . ARG A 1 319 ? 1.287 16.487 8.138 1.00 81.12 319 ARG A CA 1
ATOM 2510 C C . ARG A 1 319 ? 0.620 16.959 9.426 1.00 81.12 319 ARG A C 1
ATOM 2512 O O . ARG A 1 319 ? -0.592 16.825 9.563 1.00 81.12 319 ARG A O 1
ATOM 2519 N N . LEU A 1 320 ? 1.389 17.530 10.352 1.00 85.81 320 LEU A N 1
ATOM 2520 C CA . LEU A 1 320 ? 0.870 18.046 11.614 1.00 85.81 320 LEU A CA 1
ATOM 2521 C C . LEU A 1 320 ? -0.104 19.206 11.389 1.00 85.81 320 LEU A C 1
ATOM 2523 O O . LEU A 1 320 ? -1.142 19.270 12.044 1.00 85.81 320 LEU A O 1
ATOM 2527 N N . GLU A 1 321 ? 0.188 20.093 10.439 1.00 87.81 321 GLU A N 1
ATOM 2528 C CA . GLU A 1 321 ? -0.721 21.182 10.079 1.00 87.81 321 GLU A CA 1
ATOM 2529 C C . GLU A 1 321 ? -2.022 20.655 9.456 1.00 87.81 321 GLU A C 1
ATOM 2531 O O . GLU A 1 321 ? -3.114 21.052 9.857 1.00 87.81 321 GLU A O 1
ATOM 2536 N N . GLN A 1 322 ? -1.932 19.682 8.545 1.00 86.06 322 GLN A N 1
ATOM 2537 C CA . GLN A 1 322 ? -3.112 19.017 7.976 1.00 86.06 322 GLN A CA 1
ATOM 2538 C C . GLN A 1 322 ? -3.947 18.298 9.046 1.00 86.06 322 GLN A C 1
ATOM 2540 O O . GLN A 1 322 ? -5.177 18.367 9.025 1.00 86.06 322 GLN A O 1
ATOM 2545 N N . ALA A 1 323 ? -3.287 17.635 9.999 1.00 88.38 323 ALA A N 1
ATOM 2546 C CA . ALA A 1 323 ? -3.942 16.992 11.127 1.00 88.38 323 ALA A CA 1
ATOM 2547 C C . ALA A 1 323 ? -4.680 18.018 11.997 1.00 88.38 323 ALA A C 1
ATOM 2549 O O . ALA A 1 323 ? -5.843 17.801 12.320 1.00 88.38 323 ALA A O 1
ATOM 2550 N N . ARG A 1 324 ? -4.066 19.166 12.312 1.00 89.88 324 ARG A N 1
ATOM 2551 C CA . ARG A 1 324 ? -4.716 20.249 13.075 1.00 89.88 324 ARG A CA 1
ATOM 2552 C C . ARG A 1 324 ? -5.993 20.748 12.407 1.00 89.88 324 ARG A C 1
ATOM 2554 O O . ARG A 1 324 ? -7.021 20.818 13.069 1.00 89.88 324 ARG A O 1
ATOM 2561 N N . VAL A 1 325 ? -5.956 20.986 11.094 1.00 90.06 325 VAL A N 1
ATOM 2562 C CA . VAL A 1 325 ? -7.142 21.404 10.324 1.00 90.06 325 VAL A CA 1
ATOM 2563 C C . VAL A 1 325 ? -8.284 20.386 10.437 1.00 90.06 325 VAL A C 1
ATOM 2565 O O . VAL A 1 325 ? -9.450 20.769 10.526 1.00 90.06 325 VAL A O 1
ATOM 2568 N N . LEU A 1 326 ? -7.978 19.084 10.452 1.00 89.88 326 LEU A N 1
ATOM 2569 C CA . LEU A 1 326 ? -8.987 18.044 10.678 1.00 89.88 326 LEU A CA 1
ATOM 2570 C C . LEU A 1 326 ? -9.472 18.008 12.132 1.00 89.88 326 LEU A C 1
ATOM 2572 O O . LEU A 1 326 ? -10.671 17.863 12.367 1.00 89.88 326 LEU A O 1
ATOM 2576 N N . LEU A 1 327 ? -8.568 18.166 13.100 1.00 91.81 327 LEU A N 1
ATOM 2577 C CA . LEU A 1 327 ? -8.898 18.165 14.526 1.00 91.81 327 LEU A CA 1
ATOM 2578 C C . LEU A 1 327 ? -9.803 19.340 14.919 1.00 91.81 327 LEU A C 1
ATOM 2580 O O . LEU A 1 327 ? -10.704 19.158 15.739 1.00 91.81 327 LEU A O 1
ATOM 2584 N N . ASP A 1 328 ? -9.650 20.500 14.281 1.00 92.31 328 ASP A N 1
ATOM 2585 C CA . ASP A 1 328 ? -10.530 21.659 14.477 1.00 92.31 328 ASP A CA 1
ATOM 2586 C C . ASP A 1 328 ? -11.986 21.375 14.071 1.00 92.31 328 ASP A C 1
ATOM 2588 O O . ASP A 1 328 ? -12.913 21.999 14.588 1.00 92.31 328 ASP A O 1
ATOM 2592 N N . ARG A 1 329 ? -12.212 20.391 13.188 1.00 92.44 329 ARG A N 1
ATOM 2593 C CA . ARG A 1 329 ? -13.551 19.967 12.752 1.00 92.44 329 ARG A CA 1
ATOM 2594 C C . ARG A 1 329 ? -14.195 18.941 13.685 1.00 92.44 329 ARG A C 1
ATOM 2596 O O . ARG A 1 329 ? -15.400 18.726 13.587 1.00 92.44 329 ARG A O 1
ATOM 2603 N N . VAL A 1 330 ? -13.440 18.315 14.594 1.00 93.75 330 VAL A N 1
ATOM 2604 C CA . VAL A 1 330 ? -13.933 17.221 15.456 1.00 93.75 330 VAL A CA 1
ATOM 2605 C C . VAL A 1 330 ? -15.166 17.605 16.285 1.00 93.75 330 VAL A C 1
ATOM 2607 O O . VAL A 1 330 ? -16.086 16.790 16.333 1.00 93.75 330 VAL A O 1
ATOM 2610 N N . PRO A 1 331 ? -15.276 18.809 16.890 1.00 94.62 331 PRO A N 1
ATOM 2611 C CA . PRO A 1 331 ? -16.504 19.213 17.581 1.00 94.62 331 PRO A CA 1
ATOM 2612 C C . PRO A 1 331 ? -17.753 19.157 16.687 1.00 94.62 331 PRO A C 1
ATOM 2614 O O . PRO A 1 331 ? -18.790 18.645 17.107 1.00 94.62 331 PRO A O 1
ATOM 2617 N N . ASP A 1 332 ? -17.646 19.601 15.432 1.00 94.06 332 ASP A N 1
ATOM 2618 C CA . ASP A 1 332 ? -18.753 19.551 14.472 1.00 94.06 332 ASP A CA 1
ATOM 2619 C C . ASP A 1 332 ? -19.044 18.120 13.997 1.00 94.06 332 ASP A C 1
ATOM 2621 O O . ASP A 1 332 ? -20.185 17.794 13.663 1.00 94.06 332 ASP A O 1
ATOM 2625 N N . GLU A 1 333 ? -18.024 17.259 13.934 1.00 94.06 333 GLU A N 1
ATOM 2626 C CA . GLU A 1 333 ? -18.190 15.838 13.606 1.00 94.06 333 GLU A CA 1
ATOM 2627 C C . GLU A 1 333 ? -18.836 15.052 14.760 1.00 94.06 333 GLU A C 1
ATOM 2629 O O . GLU A 1 333 ? -19.620 14.142 14.498 1.00 94.06 333 GLU A O 1
ATOM 2634 N N . ILE A 1 334 ? -18.596 15.429 16.025 1.00 94.25 334 ILE A N 1
ATOM 2635 C CA . ILE A 1 334 ? -19.322 14.887 17.189 1.00 94.25 334 ILE A CA 1
ATOM 2636 C C . ILE A 1 334 ? -20.814 15.200 17.057 1.00 94.25 334 ILE A C 1
ATOM 2638 O O . ILE A 1 334 ? -21.633 14.283 17.075 1.00 94.25 334 ILE A O 1
ATOM 2642 N N . LEU A 1 335 ? -21.167 16.470 16.826 1.00 94.50 335 LEU A N 1
ATOM 2643 C CA . LEU A 1 335 ? -22.564 16.887 16.658 1.00 94.50 335 LEU A CA 1
ATOM 2644 C C . LEU A 1 335 ? -23.240 16.174 15.476 1.00 94.50 335 LEU A C 1
ATOM 2646 O O . LEU A 1 335 ? -24.405 15.785 15.558 1.00 94.50 335 LEU A O 1
ATOM 2650 N N . ARG A 1 336 ? -22.514 15.962 14.370 1.00 93.00 336 ARG A N 1
ATOM 2651 C CA . ARG A 1 336 ? -23.015 15.198 13.215 1.00 93.00 336 ARG A CA 1
ATOM 2652 C C . ARG A 1 336 ? -23.190 13.710 13.520 1.00 93.00 336 ARG A C 1
ATOM 2654 O O . ARG A 1 336 ? -24.185 13.116 13.094 1.00 93.00 336 ARG A O 1
ATOM 2661 N N . ALA A 1 337 ? -22.269 13.103 14.263 1.00 91.50 337 ALA A N 1
ATOM 2662 C CA . ALA A 1 337 ? -22.394 11.719 14.709 1.00 91.50 337 ALA A CA 1
ATOM 2663 C C . ALA A 1 337 ? -23.613 11.546 15.633 1.00 91.50 337 ALA A C 1
ATOM 2665 O O . ALA A 1 337 ? -24.406 10.630 15.426 1.00 91.50 337 ALA A O 1
ATOM 2666 N N . GLU A 1 338 ? -23.839 12.463 16.575 1.00 93.12 338 GLU A N 1
ATOM 2667 C CA . GLU A 1 338 ? -25.029 12.467 17.437 1.00 93.12 338 GLU A CA 1
ATOM 2668 C C . GLU A 1 338 ? -26.322 12.640 16.630 1.00 93.12 338 GLU A C 1
ATOM 2670 O O . GLU A 1 338 ? -27.254 11.847 16.773 1.00 93.12 338 GLU A O 1
ATOM 2675 N N . ALA A 1 339 ? -26.366 13.625 15.727 1.00 93.56 339 ALA A N 1
ATOM 2676 C CA . ALA A 1 339 ? -27.536 13.905 14.894 1.00 93.56 339 ALA A CA 1
ATOM 2677 C C . ALA A 1 339 ? -27.902 12.744 13.952 1.00 93.56 339 ALA A C 1
ATOM 2679 O O . ALA A 1 339 ? -29.072 12.567 13.612 1.00 93.56 339 ALA A O 1
ATOM 2680 N N . SER A 1 340 ? -26.916 11.941 13.542 1.00 90.75 340 SER A N 1
ATOM 2681 C CA . SER A 1 340 ? -27.122 10.734 12.730 1.00 90.75 340 SER A CA 1
ATOM 2682 C C . SER A 1 340 ? -27.418 9.473 13.553 1.00 90.75 340 SER A C 1
ATOM 2684 O O . SER A 1 340 ? -27.622 8.407 12.974 1.00 90.75 340 SER A O 1
ATOM 2686 N N . GLY A 1 341 ? -27.461 9.568 14.888 1.00 91.12 341 GLY A N 1
ATOM 2687 C CA . GLY A 1 341 ? -27.700 8.434 15.787 1.00 91.12 341 GLY A CA 1
ATOM 2688 C C . GLY A 1 341 ? -26.478 7.536 16.017 1.00 91.12 341 GLY A C 1
ATOM 2689 O O . GLY A 1 341 ? -26.609 6.451 16.580 1.00 91.12 341 GLY A O 1
ATOM 2690 N N . SER A 1 342 ? -25.285 7.974 15.615 1.00 89.25 342 SER A N 1
ATOM 2691 C CA . SER A 1 342 ? -24.018 7.248 15.768 1.00 89.25 342 SER A CA 1
ATOM 2692 C C . SER A 1 342 ? -23.356 7.542 17.123 1.00 89.25 342 SER A C 1
ATOM 2694 O O . SER A 1 342 ? -22.221 8.017 17.177 1.00 89.25 342 SER A O 1
ATOM 2696 N N . SER A 1 343 ? -24.046 7.257 18.235 1.00 89.31 343 SER A N 1
ATOM 2697 C CA . SER A 1 343 ? -23.581 7.606 19.594 1.00 89.31 343 SER A CA 1
ATOM 2698 C C . SER A 1 343 ? -22.194 7.048 19.931 1.00 89.31 343 SER A C 1
ATOM 2700 O O . SER A 1 343 ? -21.362 7.756 20.483 1.00 89.31 343 SER A O 1
ATOM 2702 N N . ASN A 1 344 ? -21.896 5.811 19.522 1.00 88.75 344 ASN A N 1
ATOM 2703 C CA . ASN A 1 344 ? -20.588 5.191 19.768 1.00 88.75 344 ASN A CA 1
ATOM 2704 C C . ASN A 1 344 ? -19.435 5.963 19.106 1.00 88.75 344 ASN A C 1
ATOM 2706 O O . ASN A 1 344 ? -18.327 5.996 19.641 1.00 88.75 344 ASN A O 1
ATOM 2710 N N . LEU A 1 345 ? -19.692 6.566 17.940 1.00 88.94 345 LEU A N 1
ATOM 2711 C CA . LEU A 1 345 ? -18.703 7.347 17.205 1.00 88.94 345 LEU A CA 1
ATOM 2712 C C . LEU A 1 345 ? -18.490 8.717 17.860 1.00 88.94 345 LEU A C 1
ATOM 2714 O O . LEU A 1 345 ? -17.349 9.127 18.060 1.00 88.94 345 LEU A O 1
ATOM 2718 N N . ALA A 1 346 ? -19.579 9.377 18.263 1.00 91.06 346 ALA A N 1
ATOM 2719 C CA . ALA A 1 346 ? -19.527 10.617 19.037 1.00 91.06 346 ALA A CA 1
ATOM 2720 C C . ALA A 1 346 ? -18.746 10.432 20.352 1.00 91.06 346 ALA A C 1
ATOM 2722 O O . ALA A 1 346 ? -17.862 11.230 20.676 1.00 91.06 346 ALA A O 1
ATOM 2723 N N . ASP A 1 347 ? -18.999 9.332 21.066 1.00 91.94 347 ASP A N 1
ATOM 2724 C CA . ASP A 1 347 ? -18.277 8.967 22.285 1.00 91.94 347 ASP A CA 1
ATOM 2725 C C . ASP A 1 347 ? -16.787 8.719 22.018 1.00 91.94 347 ASP A C 1
ATOM 2727 O O . ASP A 1 347 ? -15.933 9.150 22.796 1.00 91.94 347 ASP A O 1
ATOM 2731 N N . ALA A 1 348 ? -16.454 8.028 20.921 1.00 89.69 348 ALA A N 1
ATOM 2732 C CA . ALA A 1 348 ? -15.068 7.786 20.531 1.00 89.69 348 ALA A CA 1
ATOM 2733 C C . ALA A 1 348 ? -14.324 9.105 20.277 1.00 89.69 348 ALA A C 1
ATOM 2735 O O . ALA A 1 348 ? -13.283 9.336 20.892 1.00 89.69 348 ALA A O 1
ATOM 2736 N N . TYR A 1 349 ? -14.887 10.003 19.465 1.00 92.44 349 TYR A N 1
ATOM 2737 C CA . TYR A 1 349 ? -14.299 11.319 19.198 1.00 92.44 349 TYR A CA 1
ATOM 2738 C C . TYR A 1 349 ? -14.162 12.170 20.459 1.00 92.44 349 TYR A C 1
ATOM 2740 O O . TYR A 1 349 ? -13.130 12.806 20.664 1.00 92.44 349 TYR A O 1
ATOM 2748 N N . THR A 1 350 ? -15.163 12.140 21.340 1.00 91.56 350 THR A N 1
ATOM 2749 C CA . THR A 1 350 ? -15.125 12.866 22.616 1.0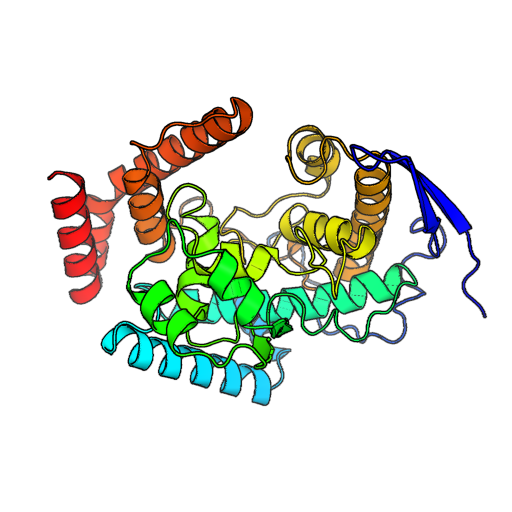0 91.56 350 THR A CA 1
ATOM 2750 C C . THR A 1 350 ? -13.966 12.386 23.491 1.00 91.56 350 THR A C 1
ATOM 2752 O O . THR A 1 350 ? -13.218 13.205 24.028 1.00 91.56 350 THR A O 1
ATOM 2755 N N . ARG A 1 351 ? -13.760 11.064 23.595 1.00 89.62 351 ARG A N 1
ATOM 2756 C CA . ARG A 1 351 ? -12.622 10.489 24.331 1.00 89.62 351 ARG A CA 1
ATOM 2757 C C . ARG A 1 351 ? -11.280 10.874 23.712 1.00 89.62 351 ARG A C 1
ATOM 2759 O O . ARG A 1 351 ? -10.367 11.247 24.442 1.00 89.62 351 ARG A O 1
ATOM 2766 N N . MET A 1 352 ? -11.162 10.818 22.386 1.00 88.19 352 MET A N 1
ATOM 2767 C CA . MET A 1 352 ? -9.928 11.205 21.692 1.00 88.19 352 MET A CA 1
ATOM 2768 C C . MET A 1 352 ? -9.594 12.684 21.915 1.00 88.19 352 MET A C 1
ATOM 2770 O O . MET A 1 352 ? -8.458 13.015 22.245 1.00 88.19 352 MET A O 1
ATOM 2774 N N . LEU A 1 353 ? -10.593 13.568 21.826 1.00 87.88 353 LEU A N 1
ATOM 2775 C CA . LEU A 1 353 ? -10.416 15.001 22.058 1.00 87.88 353 LEU A CA 1
ATOM 2776 C C . LEU A 1 353 ? -10.019 15.314 23.508 1.00 87.88 353 LEU A C 1
ATOM 2778 O O . LEU A 1 353 ? -9.211 16.213 23.738 1.00 87.88 353 LEU A O 1
ATOM 2782 N N . ALA A 1 354 ? -10.564 14.578 24.482 1.00 85.62 354 ALA A N 1
ATOM 2783 C CA . ALA A 1 354 ? -10.182 14.711 25.886 1.00 85.62 354 ALA A CA 1
ATOM 2784 C C . ALA A 1 354 ? -8.715 14.310 26.114 1.00 85.62 354 ALA A C 1
ATOM 2786 O O . ALA A 1 354 ? -7.976 15.057 26.750 1.00 85.62 354 ALA A O 1
ATOM 2787 N N . ASN A 1 355 ? -8.287 13.185 25.532 1.00 78.19 355 ASN A N 1
ATOM 2788 C CA . ASN A 1 355 ? -6.920 12.672 25.658 1.00 78.19 355 ASN A CA 1
ATOM 2789 C C . ASN A 1 355 ? -5.876 13.533 24.929 1.00 78.19 355 ASN A C 1
ATOM 2791 O O . ASN A 1 355 ? -4.717 13.540 25.317 1.00 78.19 355 ASN A O 1
ATOM 2795 N N . ALA A 1 356 ? -6.259 14.260 23.878 1.00 74.88 356 ALA A N 1
ATOM 2796 C CA . ALA A 1 356 ? -5.346 15.161 23.171 1.00 74.88 356 ALA A CA 1
ATOM 2797 C C . ALA A 1 356 ? -5.086 16.487 23.913 1.00 74.88 356 ALA A C 1
ATOM 2799 O O . ALA A 1 356 ? -4.191 17.239 23.532 1.00 74.88 356 ALA A O 1
ATOM 2800 N N . ARG A 1 357 ? -5.898 16.814 24.929 1.00 63.88 357 ARG A N 1
ATOM 2801 C CA . ARG A 1 357 ? -5.786 18.048 25.732 1.00 63.88 357 ARG A CA 1
ATOM 2802 C C . ARG A 1 357 ? -5.129 17.833 27.098 1.00 63.88 357 ARG A C 1
ATOM 2804 O O . ARG A 1 357 ? -4.820 18.825 27.759 1.00 63.88 357 ARG A O 1
ATOM 2811 N N . SER A 1 358 ? -4.990 16.580 27.529 1.00 49.53 358 SER A N 1
ATOM 2812 C CA . SER A 1 358 ? -4.236 16.163 28.718 1.00 49.53 358 SER A CA 1
ATOM 2813 C C . SER A 1 358 ? -2.764 16.001 28.389 1.00 49.53 358 SER A C 1
ATOM 2815 O O . SER A 1 358 ? -1.939 16.410 29.233 1.00 49.53 358 SER A O 1
#

Foldseek 3Di:
DQQDQPFWLWDFQLHDTDTHTFRDDCVPCPLVLLPVFDQQDDQPFAFLAAEPVRLLVSLVVSDDPVLLVLLVVLQVLLCVLVVVLQAPDAAPDPPLLSSQSSLQQLQLQVLQSLCSSRVRHDPCSSCPQPFFWDFLLQLCVQCPQADPNLVVNSVPDDRRDIDGLHCSHSRCVRLQQLCLQLVLPHSSSVSSVLCAQLHCHDPVRHHDLLSVLLSLCACAAQYDACYSNHDHGDHLVCLVVCQCQPPSRNSGSSSSVSNVSSNSNSVSCLSSNSGSVSRSYNDDPDDDDSSLLVSLLSLLVSPPDDDPDPSVVVVSVVSNVVSVVNLVCLVVVLVVCVVVVVPVSNVVSVVSNVVSVD

Sequence (358 aa):
MTPGLRGYYEGTDGAVFRQIPRNVDPAQDGTKLAANHPNIFATDDGADSVSVVEFDKRMEAVIPAEVLARIQSVMRAAELLADRGLADTPPLDRKEWRRGMILSWSHARDLAVILDALGQPRPTANRHDVDELVLARHLKEKLSNADQWYIDYVTSLDDGAWINIGFFNPHLSASMYKWGDAKQGKQNAMDAHRLSAHHQGNVESPVDWIERAANFVIHHIPREHRGIRHEARGEYTQLEERLAVDPAIKNSEIGKAIARDVAAVCELLEREGKIVPWRVLKVPDNEVTPSMIEHAFLVASTASFSFEDADDSAEHLIRLEQARVLLDRVPDEILRAEASGSSNLADAYTRMLANARS

Secondary structure (DSSP, 8-state):
-PPP---EEEEESSSSEEEEE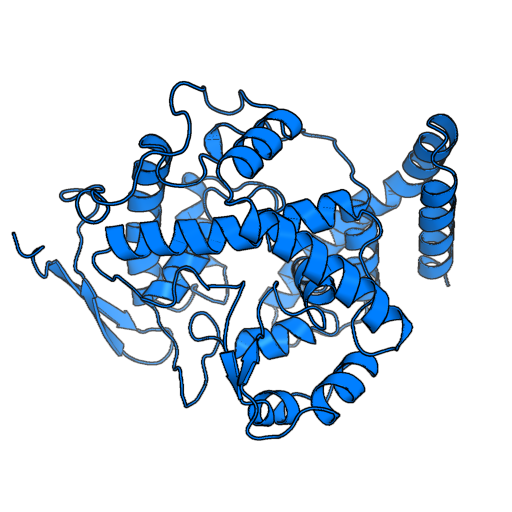----HHHHTTGGGTTS---S---PPTT-EEHHHHHHHHHHTS-HHHHHHHHHHHHHHHHHHTTTSSPPPPS-HHHHHHHHHHHHHHHHHHHHHHHHTT---TTGGGTTTS-EEEHHHHHTT-TT--HHHHHHHHTS-TT-EEE-STT-TTTHHHHHTTTT-TTS--HHHHHHTTSTTTT--SSS---HHHHHHHHHHHHSS--TTSTT-PPPP-GGGHHHHHHH-TTTTT-HHHHHHHHHHHHHHHHHHHHTSS--GGGEE--SS---HHHHHHHHHHHHTTTPPPSSHHHHHHHHHHHHHHHHHHTTHHHHHHHHHHTT-HHHHHHHHHHHHHTT-

pLDDT: mean 88.15, std 9.58, range [36.91, 98.25]

Organism: NCBI:txid2518644

Radius of gyration: 20.66 Å; chains: 1; bounding box: 54×42×59 Å